Protein AF-A0A4Q4CXU7-F1 (afdb_monomer_lite)

Radius of gyration: 22.8 Å; chains: 1; bounding box: 46×43×64 Å

Secondary structure (DSSP, 8-state):
--EEEEE--S---SS--GGGS-TTT--SEEEEEEEEEEEEEETTEEEEEEEEEE--SSS--PPPPPPBTTTB----S------TT---THHHHHHHHHHHTTS-S---SS--HHHHHHHHHHHHHTT----S---HHHHHHHHT-S---SEE-TT-BSHHHHHHHHHHHHTT-----SSB--HHHHHHHHHHHHHTT--S-SSEEHHHHHHHHH-----

Structure (mmCIF, N/CA/C/O backbone):
data_AF-A0A4Q4CXU7-F1
#
_entry.id   AF-A0A4Q4CXU7-F1
#
loop_
_atom_site.group_PDB
_atom_site.id
_atom_site.type_symbol
_atom_site.label_atom_id
_atom_site.label_alt_id
_atom_site.label_comp_id
_atom_site.label_asym_id
_atom_site.label_entity_id
_atom_site.label_seq_id
_atom_site.pdbx_PDB_ins_code
_atom_site.Cartn_x
_atom_site.Cartn_y
_atom_site.Cartn_z
_atom_site.occupancy
_atom_site.B_iso_or_equiv
_atom_site.auth_seq_id
_atom_site.auth_comp_id
_atom_site.auth_asym_id
_atom_site.auth_atom_id
_atom_site.pdbx_PDB_model_num
ATOM 1 N N . PRO A 1 1 ? 5.098 2.519 -38.682 1.00 70.81 1 PRO A N 1
ATOM 2 C CA . PRO A 1 1 ? 5.202 1.514 -37.594 1.00 70.81 1 PRO A CA 1
ATOM 3 C C . PRO A 1 1 ? 5.314 2.247 -36.250 1.00 70.81 1 PRO A C 1
ATOM 5 O O . PRO A 1 1 ? 5.751 3.389 -36.248 1.00 70.81 1 PRO A O 1
ATOM 8 N N . ASP A 1 2 ? 4.910 1.658 -35.128 1.00 75.50 2 ASP A N 1
ATOM 9 C CA . ASP A 1 2 ? 5.068 2.320 -33.817 1.00 75.50 2 ASP A CA 1
ATOM 10 C C . ASP A 1 2 ? 6.470 2.115 -33.228 1.00 75.50 2 ASP A C 1
ATOM 12 O O . ASP A 1 2 ? 6.963 2.945 -32.465 1.00 75.50 2 ASP A O 1
ATOM 16 N N . GLN A 1 3 ? 7.137 1.040 -33.653 1.00 82.62 3 GLN A N 1
ATOM 17 C CA . GLN A 1 3 ? 8.486 0.661 -33.245 1.00 82.62 3 GLN A CA 1
ATOM 18 C C . GLN A 1 3 ? 9.314 0.274 -34.468 1.00 82.62 3 GLN A C 1
ATOM 20 O O . GLN A 1 3 ? 8.779 -0.294 -35.422 1.00 82.62 3 GLN A O 1
ATOM 25 N N . MET A 1 4 ? 10.613 0.564 -34.429 1.00 87.62 4 MET A N 1
ATOM 26 C CA . MET A 1 4 ? 11.566 0.061 -35.420 1.00 87.62 4 MET A CA 1
ATOM 27 C C . MET A 1 4 ? 12.489 -0.959 -34.778 1.00 87.62 4 MET A C 1
ATOM 29 O O . MET A 1 4 ? 13.113 -0.682 -33.754 1.00 87.62 4 MET A O 1
ATOM 33 N N . TRP A 1 5 ? 12.578 -2.126 -35.403 1.00 89.44 5 TRP A N 1
ATOM 34 C CA . TRP A 1 5 ? 13.539 -3.155 -35.045 1.00 89.44 5 TRP A CA 1
ATOM 35 C C . TRP A 1 5 ? 14.702 -3.129 -36.033 1.00 89.44 5 TRP A C 1
ATOM 37 O O . TRP A 1 5 ? 14.488 -3.089 -37.245 1.00 89.44 5 TRP A O 1
ATOM 47 N N . VAL A 1 6 ? 15.924 -3.123 -35.509 1.00 90.69 6 VAL A N 1
ATOM 48 C CA . VAL A 1 6 ? 17.164 -3.182 -36.282 1.00 90.69 6 VAL A CA 1
ATOM 49 C C . VAL A 1 6 ? 17.968 -4.375 -35.791 1.00 90.69 6 VAL A C 1
ATOM 51 O O . VAL A 1 6 ? 18.274 -4.471 -34.604 1.00 90.69 6 VAL A O 1
ATOM 54 N N . ALA A 1 7 ? 18.332 -5.267 -36.707 1.00 92.12 7 ALA A N 1
ATOM 55 C CA . ALA A 1 7 ? 19.266 -6.347 -36.430 1.00 92.12 7 ALA A CA 1
ATOM 56 C C . ALA A 1 7 ? 20.669 -5.928 -36.869 1.00 92.12 7 ALA A C 1
ATOM 58 O O . ALA A 1 7 ? 20.971 -5.889 -38.061 1.00 92.12 7 ALA A O 1
ATOM 59 N N . TRP A 1 8 ? 21.518 -5.582 -35.903 1.00 92.44 8 TRP A N 1
ATOM 60 C CA . TRP A 1 8 ? 22.905 -5.214 -36.150 1.00 92.44 8 TRP A CA 1
ATOM 61 C C . TRP A 1 8 ? 23.787 -5.819 -35.062 1.00 92.44 8 TRP A C 1
ATOM 63 O O . TRP A 1 8 ? 23.884 -5.319 -33.953 1.00 92.44 8 TRP A O 1
ATOM 73 N N . THR A 1 9 ? 24.459 -6.927 -35.371 1.00 91.62 9 THR A N 1
ATOM 74 C CA . THR A 1 9 ? 25.224 -7.713 -34.389 1.00 91.62 9 THR A CA 1
ATOM 75 C C . THR A 1 9 ? 26.564 -7.057 -34.008 1.00 91.62 9 THR A C 1
ATOM 77 O O . THR A 1 9 ? 27.637 -7.636 -34.170 1.00 91.62 9 THR A O 1
ATOM 80 N N . ASN A 1 10 ? 26.527 -5.819 -33.520 1.00 92.44 10 ASN A N 1
ATOM 81 C CA . ASN A 1 10 ? 27.699 -5.033 -33.135 1.00 92.44 10 ASN A CA 1
ATOM 82 C C . ASN A 1 10 ? 28.148 -5.283 -31.683 1.00 92.44 10 ASN A C 1
ATOM 84 O O . ASN A 1 10 ? 29.147 -4.713 -31.243 1.00 92.44 10 ASN A O 1
ATOM 88 N N . LYS A 1 11 ? 27.414 -6.130 -30.947 1.00 90.94 11 LYS A N 1
ATOM 89 C CA . LYS A 1 11 ? 27.625 -6.473 -29.535 1.00 90.94 11 LYS A CA 1
ATOM 90 C C . LYS A 1 11 ? 27.523 -5.283 -28.564 1.00 90.94 11 LYS A C 1
ATOM 92 O O . LYS A 1 11 ? 27.965 -5.403 -27.423 1.00 90.94 11 LYS A O 1
ATOM 97 N N . LYS A 1 12 ? 26.919 -4.162 -28.972 1.00 90.31 12 LYS A N 1
ATOM 98 C CA . LYS A 1 12 ? 26.667 -2.986 -28.128 1.00 90.31 12 LYS A CA 1
ATOM 99 C C . LYS A 1 12 ? 25.200 -2.916 -27.717 1.00 90.31 12 LYS A C 1
ATOM 101 O O . LYS A 1 12 ? 24.301 -2.929 -28.548 1.00 90.31 12 LYS A O 1
ATOM 106 N N . ALA A 1 13 ? 24.968 -2.845 -26.413 1.00 88.94 13 ALA A N 1
ATOM 107 C CA . ALA A 1 13 ? 23.634 -2.787 -25.830 1.00 88.94 13 ALA A CA 1
ATOM 108 C C . ALA A 1 13 ? 23.118 -1.336 -25.781 1.00 88.94 13 ALA A C 1
ATOM 110 O O . ALA A 1 13 ? 23.065 -0.725 -24.717 1.00 88.94 13 ALA A O 1
ATOM 111 N N . ASP A 1 14 ? 22.778 -0.788 -26.944 1.00 88.88 14 ASP A N 1
ATOM 112 C CA . ASP A 1 14 ? 22.199 0.546 -27.132 1.00 88.88 14 ASP A CA 1
ATOM 113 C C . ASP A 1 14 ? 21.130 0.514 -28.242 1.00 88.88 14 ASP A C 1
ATOM 115 O O . ASP A 1 14 ? 20.853 -0.537 -28.821 1.00 88.88 14 ASP A O 1
ATOM 119 N N . THR A 1 15 ? 20.472 1.640 -28.510 1.00 88.88 15 THR A N 1
ATOM 120 C CA . THR A 1 15 ? 19.498 1.795 -29.608 1.00 88.88 15 THR A CA 1
ATOM 121 C C . THR A 1 15 ? 20.097 2.466 -30.845 1.00 88.88 15 THR A C 1
ATOM 123 O O . THR A 1 15 ? 19.363 2.753 -31.796 1.00 88.88 15 THR A O 1
ATOM 126 N N . ASP A 1 16 ? 21.413 2.699 -30.858 1.00 87.81 16 ASP A N 1
ATOM 127 C CA . ASP A 1 16 ? 22.110 3.307 -31.984 1.00 87.81 16 ASP A CA 1
ATOM 128 C C . ASP A 1 16 ? 22.182 2.299 -33.140 1.00 87.81 16 ASP A C 1
ATOM 130 O O . ASP A 1 16 ? 22.822 1.253 -33.057 1.00 87.81 16 ASP A O 1
ATOM 134 N N . ALA A 1 17 ? 21.505 2.606 -34.247 1.00 86.94 17 ALA A N 1
ATOM 135 C CA . ALA A 1 17 ? 21.565 1.776 -35.453 1.00 86.94 17 ALA A CA 1
ATOM 136 C C . ALA A 1 17 ? 22.670 2.207 -36.424 1.00 86.94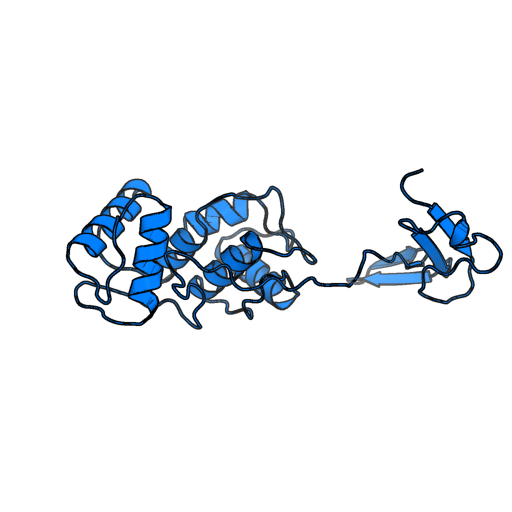 17 ALA A C 1
ATOM 138 O O . ALA A 1 17 ? 22.677 1.760 -37.576 1.00 86.94 17 ALA A O 1
ATOM 139 N N . GLY A 1 18 ? 23.550 3.118 -36.011 1.00 86.25 18 GLY A N 1
ATOM 140 C CA . GLY A 1 18 ? 24.628 3.649 -36.826 1.00 86.25 18 GLY A CA 1
ATOM 141 C C . GLY A 1 18 ? 24.126 4.137 -38.193 1.00 86.25 18 GLY A C 1
ATOM 142 O O . GLY A 1 18 ? 23.161 4.902 -38.267 1.00 86.25 18 GLY A O 1
ATOM 143 N N . PRO A 1 19 ? 24.739 3.697 -39.308 1.00 87.88 19 PRO A N 1
ATOM 144 C CA . PRO A 1 19 ? 24.389 4.188 -40.640 1.00 87.88 19 PRO A CA 1
ATOM 145 C C . PRO A 1 19 ? 23.047 3.655 -41.168 1.00 87.88 19 PRO A C 1
ATOM 147 O O . PRO A 1 19 ? 22.568 4.135 -42.194 1.00 87.88 19 PRO A O 1
ATOM 150 N N . TYR A 1 20 ? 22.443 2.660 -40.511 1.00 85.94 20 TYR A N 1
ATOM 151 C CA . TYR A 1 20 ? 21.296 1.926 -41.051 1.00 85.94 20 TYR A CA 1
ATOM 152 C C . TYR A 1 20 ? 19.950 2.572 -40.718 1.00 85.94 20 TYR A C 1
ATOM 154 O O . TYR A 1 20 ? 18.974 2.374 -41.441 1.00 85.94 20 TYR A O 1
ATOM 162 N N . LEU A 1 21 ? 19.882 3.358 -39.640 1.00 86.44 21 LEU A N 1
ATOM 163 C CA . LEU A 1 21 ? 18.677 4.095 -39.269 1.00 86.44 21 LEU A CA 1
ATOM 164 C C . LEU A 1 21 ? 19.057 5.389 -38.548 1.00 86.44 21 LEU A C 1
ATOM 166 O O . LEU A 1 21 ? 19.390 5.383 -37.365 1.00 86.44 21 LEU A O 1
ATOM 170 N N . ALA A 1 22 ? 18.982 6.500 -39.279 1.00 84.62 22 ALA A N 1
ATOM 171 C CA . ALA A 1 22 ? 19.286 7.819 -38.743 1.00 84.62 22 ALA A CA 1
ATOM 172 C C . ALA A 1 22 ? 18.161 8.339 -37.836 1.00 84.62 22 ALA A C 1
ATOM 174 O O . ALA A 1 22 ? 16.986 8.335 -38.218 1.00 84.62 22 ALA A O 1
ATOM 175 N N . ASP A 1 23 ? 18.542 8.909 -36.694 1.00 81.56 23 ASP A N 1
ATOM 176 C CA . ASP A 1 23 ? 17.622 9.457 -35.687 1.00 81.56 23 ASP A CA 1
ATOM 177 C C . ASP A 1 23 ? 16.666 10.504 -36.266 1.00 81.56 23 ASP A C 1
ATOM 179 O O . ASP A 1 23 ? 15.494 10.557 -35.901 1.00 81.56 23 ASP A O 1
ATOM 183 N N . LYS A 1 24 ? 17.134 11.292 -37.245 1.00 82.88 24 LYS A N 1
ATOM 184 C CA . LYS A 1 24 ? 16.330 12.333 -37.906 1.00 82.88 24 LYS A CA 1
ATOM 185 C C . LYS A 1 24 ? 15.080 11.793 -38.606 1.00 82.88 24 LYS A C 1
ATOM 187 O O . LYS A 1 24 ? 14.107 12.522 -38.765 1.00 82.88 24 LYS A O 1
ATOM 192 N N . TYR A 1 25 ? 15.117 10.539 -39.054 1.00 79.44 25 TYR A N 1
ATOM 193 C CA . TYR A 1 25 ? 13.982 9.890 -39.703 1.00 79.44 25 TYR A CA 1
ATOM 194 C C . TYR A 1 25 ? 13.196 9.016 -38.725 1.00 79.44 25 TYR A C 1
ATOM 196 O O . TYR A 1 25 ? 12.015 8.760 -38.960 1.00 79.44 25 TYR A O 1
ATOM 204 N N . TRP A 1 26 ? 13.828 8.569 -37.632 1.00 76.25 26 TRP A N 1
ATOM 205 C CA . TRP A 1 26 ? 13.189 7.697 -36.655 1.00 76.25 26 TRP A CA 1
ATOM 206 C C . TRP A 1 26 ? 13.735 7.843 -35.226 1.00 76.25 26 TRP A C 1
ATOM 208 O O . TRP A 1 26 ? 14.508 7.019 -34.747 1.00 76.25 26 TRP A O 1
ATOM 218 N N . ALA A 1 27 ? 13.251 8.856 -34.508 1.00 71.81 27 ALA A N 1
ATOM 219 C CA . ALA A 1 27 ? 13.581 9.101 -33.097 1.00 71.81 27 ALA A CA 1
ATOM 220 C C . ALA A 1 27 ? 12.607 8.441 -32.094 1.00 71.81 27 ALA A C 1
ATOM 222 O O . ALA A 1 27 ? 12.620 8.758 -30.907 1.00 71.81 27 ALA A O 1
ATOM 223 N N . LYS A 1 28 ? 11.690 7.583 -32.565 1.00 76.12 28 LYS A N 1
ATOM 224 C CA . LYS A 1 28 ? 10.693 6.909 -31.711 1.00 76.12 28 LYS A CA 1
ATOM 225 C C . LYS A 1 28 ? 11.275 5.635 -31.076 1.00 76.12 28 LYS A C 1
ATOM 227 O O . LYS A 1 28 ? 12.478 5.418 -31.085 1.00 76.12 28 LYS A O 1
ATOM 232 N N . GLN A 1 29 ? 10.415 4.783 -30.517 1.00 83.00 29 GLN A N 1
ATOM 233 C CA . GLN A 1 29 ? 10.790 3.524 -29.866 1.00 83.00 29 GLN A CA 1
ATOM 234 C C . GLN A 1 29 ? 11.574 2.612 -30.826 1.00 83.00 29 GLN A C 1
ATOM 236 O O . GLN A 1 29 ? 11.114 2.311 -31.935 1.00 83.00 29 GLN A O 1
ATOM 241 N N . ARG A 1 30 ? 12.760 2.177 -30.390 1.00 88.19 30 ARG A N 1
ATOM 242 C CA . ARG A 1 30 ? 13.681 1.328 -31.154 1.00 88.19 30 ARG A CA 1
ATOM 243 C C . ARG A 1 30 ? 14.030 0.072 -30.374 1.00 88.19 30 ARG A C 1
ATOM 245 O O . ARG A 1 30 ? 14.159 0.102 -29.151 1.00 88.19 30 ARG A O 1
ATOM 252 N N . ILE A 1 31 ? 14.206 -1.013 -31.114 1.00 90.00 31 ILE A N 1
ATOM 253 C CA . ILE A 1 31 ? 14.717 -2.286 -30.621 1.00 90.00 31 ILE A CA 1
ATOM 254 C C . ILE A 1 31 ? 15.931 -2.634 -31.469 1.00 90.00 31 ILE A C 1
ATOM 256 O O . ILE A 1 31 ? 15.838 -2.672 -32.693 1.00 90.00 31 ILE A O 1
ATOM 260 N N . HIS A 1 32 ? 17.050 -2.909 -30.822 1.00 91.44 32 HIS A N 1
ATOM 261 C CA . HIS A 1 32 ? 18.296 -3.270 -31.469 1.00 91.44 32 HIS A CA 1
ATOM 262 C C . HIS A 1 32 ? 18.677 -4.700 -31.082 1.00 91.44 32 HIS A C 1
ATOM 264 O O . HIS A 1 32 ? 18.996 -4.968 -29.926 1.00 91.44 32 HIS A O 1
ATOM 270 N N . GLN A 1 33 ? 18.632 -5.633 -32.032 1.00 93.31 33 GLN A N 1
ATOM 271 C CA . GLN A 1 33 ? 19.218 -6.960 -31.851 1.00 93.31 33 GLN A CA 1
ATOM 272 C C . GLN A 1 33 ? 20.731 -6.843 -32.029 1.00 93.31 33 GLN A C 1
ATOM 274 O O . GLN A 1 33 ? 21.206 -6.691 -33.154 1.00 93.31 33 GLN A O 1
ATOM 279 N N . PHE A 1 34 ? 21.470 -6.880 -30.920 1.00 93.25 34 PHE A N 1
ATOM 280 C CA . PHE A 1 34 ? 22.898 -6.551 -30.899 1.00 93.25 34 PHE A CA 1
ATOM 281 C C . PHE A 1 34 ? 23.807 -7.777 -30.762 1.00 93.25 34 PHE A C 1
ATOM 283 O O . PHE A 1 34 ? 25.004 -7.696 -31.047 1.00 93.25 34 PHE A O 1
ATOM 290 N N . HIS A 1 35 ? 23.271 -8.923 -30.330 1.00 93.06 35 HIS A N 1
ATOM 291 C CA . HIS A 1 35 ? 24.040 -10.158 -30.189 1.00 93.06 35 HIS A CA 1
ATOM 292 C C . HIS A 1 35 ? 23.187 -11.390 -30.493 1.00 93.06 35 HIS A C 1
ATOM 294 O O . HIS A 1 35 ? 22.327 -11.770 -29.703 1.00 93.06 35 HIS A O 1
ATOM 300 N N . ASN A 1 36 ? 23.470 -12.044 -31.616 1.00 92.00 36 ASN A N 1
ATOM 301 C CA . ASN A 1 36 ? 22.740 -13.237 -32.035 1.00 92.00 36 ASN A CA 1
ATOM 302 C C . ASN A 1 36 ? 23.359 -14.498 -31.435 1.00 92.00 36 ASN A C 1
ATOM 304 O O . ASN A 1 36 ? 24.557 -14.508 -31.125 1.00 92.00 36 ASN A O 1
ATOM 308 N N . GLY A 1 37 ? 22.542 -15.542 -31.296 1.00 90.69 37 GLY A N 1
ATOM 309 C CA . GLY A 1 37 ? 22.988 -16.887 -30.941 1.00 90.69 37 GLY A CA 1
ATOM 310 C C . GLY A 1 37 ? 23.640 -16.990 -29.564 1.00 90.69 37 GLY A C 1
ATOM 311 O O . GLY A 1 37 ? 24.682 -17.627 -29.433 1.00 90.69 37 GLY A O 1
ATOM 312 N N . THR A 1 38 ? 23.069 -16.341 -28.548 1.00 87.94 38 THR A N 1
ATOM 313 C CA . THR A 1 38 ? 23.596 -16.379 -27.178 1.00 87.94 38 THR A CA 1
ATOM 314 C C . THR A 1 38 ? 22.851 -17.403 -26.334 1.00 87.94 38 THR A C 1
ATOM 316 O O . THR A 1 38 ? 21.629 -17.344 -26.229 1.00 87.94 38 THR A O 1
ATOM 319 N N . ASP A 1 39 ? 23.577 -18.303 -25.681 1.00 94.62 39 ASP A N 1
ATOM 320 C CA . ASP A 1 39 ? 22.979 -19.227 -24.721 1.00 94.62 39 ASP A CA 1
ATOM 321 C C . ASP A 1 39 ? 22.768 -18.541 -23.366 1.00 94.62 39 ASP A C 1
ATOM 323 O O . ASP A 1 39 ? 23.715 -18.069 -22.736 1.00 94.62 39 ASP A O 1
ATOM 327 N N . GLU A 1 40 ? 21.525 -18.534 -22.884 1.00 85.00 40 GLU A N 1
ATOM 328 C CA . GLU A 1 40 ? 21.181 -18.109 -21.527 1.00 85.00 40 GLU A CA 1
ATOM 329 C C . GLU A 1 40 ? 20.721 -19.301 -20.702 1.00 85.00 40 GLU A C 1
ATOM 331 O O . GLU A 1 40 ? 19.906 -20.107 -21.152 1.00 85.00 40 GLU A O 1
ATOM 336 N N . THR A 1 41 ? 21.202 -19.385 -19.462 1.00 86.31 41 THR A N 1
ATOM 337 C CA . THR A 1 41 ? 20.781 -20.425 -18.519 1.00 86.31 41 THR A CA 1
ATOM 338 C C . THR A 1 41 ? 20.051 -19.808 -17.334 1.00 86.31 41 THR A C 1
ATOM 340 O O . THR A 1 41 ? 20.618 -19.006 -16.594 1.00 86.31 41 THR A O 1
ATOM 343 N N . TYR A 1 42 ? 18.799 -20.215 -17.113 1.00 61.38 42 TYR A N 1
ATOM 344 C CA . TYR A 1 42 ? 18.002 -19.803 -15.957 1.00 61.38 42 TYR A CA 1
ATOM 345 C C . TYR A 1 42 ? 17.335 -21.018 -15.313 1.00 61.38 42 TYR A C 1
ATOM 347 O O . TYR A 1 42 ? 16.666 -21.803 -15.979 1.00 61.38 42 TYR A O 1
ATOM 355 N N . GLY A 1 43 ? 17.534 -21.195 -14.003 1.00 82.25 43 GLY A N 1
ATOM 356 C CA . GLY A 1 43 ? 16.953 -22.324 -13.267 1.00 82.25 43 GLY A CA 1
ATOM 357 C C . GLY A 1 43 ? 17.403 -23.708 -13.757 1.00 82.25 43 GLY A C 1
ATOM 358 O O . GLY A 1 43 ? 16.653 -24.662 -13.601 1.00 82.25 43 GLY A O 1
ATOM 359 N N . GLY A 1 44 ? 18.595 -23.820 -14.360 1.00 87.19 44 GLY A N 1
ATOM 360 C CA . GLY A 1 44 ? 19.142 -25.085 -14.875 1.00 87.19 44 GLY A CA 1
ATOM 361 C C . GLY A 1 44 ? 18.719 -25.448 -16.303 1.00 87.19 44 GLY A C 1
ATOM 362 O O . GLY A 1 44 ? 19.141 -26.484 -16.806 1.00 87.19 44 GLY A O 1
ATOM 363 N N . HIS A 1 45 ? 17.930 -24.603 -16.970 1.00 85.31 45 HIS A N 1
ATOM 364 C CA . HIS A 1 45 ? 17.561 -24.777 -18.374 1.00 85.31 45 HIS A CA 1
ATOM 365 C C . HIS A 1 45 ? 18.286 -23.757 -19.249 1.00 85.31 45 HIS A C 1
ATOM 367 O O . HIS A 1 45 ? 18.280 -22.566 -18.930 1.00 85.31 45 HIS A O 1
ATOM 373 N N . THR A 1 46 ? 18.876 -24.233 -20.346 1.00 92.31 46 THR A N 1
ATOM 374 C CA . THR A 1 46 ? 19.587 -23.409 -21.328 1.00 92.31 46 THR A CA 1
ATOM 375 C C . THR A 1 46 ? 18.735 -23.221 -22.576 1.00 92.31 46 THR A C 1
ATOM 377 O O . THR A 1 46 ? 18.179 -24.186 -23.102 1.00 92.31 46 THR A O 1
ATOM 380 N N . ILE A 1 47 ? 18.626 -21.979 -23.043 1.00 92.56 47 ILE A N 1
ATOM 381 C CA . ILE A 1 47 ? 17.937 -21.616 -24.283 1.00 92.56 47 ILE A CA 1
ATOM 382 C C . ILE A 1 47 ? 18.860 -20.693 -25.077 1.00 92.56 47 ILE A C 1
ATOM 384 O O . ILE A 1 47 ? 19.420 -19.750 -24.518 1.00 92.56 47 ILE A O 1
ATOM 388 N N . ASN A 1 48 ? 18.984 -20.950 -26.376 1.00 94.81 48 ASN A N 1
ATOM 389 C CA . ASN A 1 48 ? 19.642 -20.036 -27.297 1.00 94.81 48 ASN A CA 1
ATOM 390 C C . ASN A 1 48 ? 18.682 -18.892 -27.652 1.00 94.81 48 ASN A C 1
ATOM 392 O O . ASN A 1 48 ? 17.559 -19.135 -28.100 1.00 94.81 48 ASN A O 1
ATOM 396 N N . ILE A 1 49 ? 19.106 -17.654 -27.416 1.00 88.81 49 ILE A N 1
ATOM 397 C CA . ILE A 1 49 ? 18.334 -16.445 -27.693 1.00 88.81 49 ILE A CA 1
ATOM 398 C C . ILE A 1 49 ? 19.172 -15.435 -28.476 1.00 88.81 49 ILE A C 1
ATOM 400 O O . ILE A 1 49 ? 20.399 -15.392 -28.378 1.00 88.81 49 ILE A O 1
ATOM 404 N N . ASP A 1 50 ? 18.494 -14.531 -29.172 1.00 92.81 50 ASP A N 1
ATOM 405 C CA . ASP A 1 50 ? 19.123 -13.320 -29.681 1.00 92.81 50 ASP A CA 1
ATOM 406 C C . ASP A 1 50 ? 18.911 -12.172 -28.689 1.00 92.81 50 ASP A C 1
ATOM 408 O O . ASP A 1 50 ? 17.776 -11.786 -28.377 1.00 92.81 50 ASP A O 1
ATOM 412 N N . ARG A 1 51 ? 20.005 -11.601 -28.179 1.00 88.62 51 ARG A N 1
ATOM 413 C CA . ARG A 1 51 ? 19.942 -10.481 -27.241 1.00 88.62 51 ARG A CA 1
ATOM 414 C C . ARG A 1 51 ? 19.537 -9.213 -27.981 1.00 88.62 51 ARG A C 1
ATOM 416 O O . ARG A 1 51 ? 20.151 -8.807 -28.969 1.00 88.62 51 ARG A O 1
ATOM 423 N N . ASN A 1 52 ? 18.508 -8.571 -27.445 1.00 91.25 52 ASN A N 1
ATOM 424 C CA . ASN A 1 52 ? 17.997 -7.298 -27.920 1.00 91.25 52 ASN A CA 1
ATOM 425 C C . ASN A 1 52 ? 18.150 -6.236 -26.828 1.00 91.25 52 ASN A C 1
ATOM 427 O O . ASN A 1 52 ? 17.989 -6.534 -25.644 1.00 91.25 52 ASN A O 1
ATOM 431 N N . PHE A 1 53 ? 18.420 -4.998 -27.226 1.00 84.69 53 PHE A N 1
ATOM 432 C CA . PHE A 1 53 ? 18.372 -3.818 -26.379 1.00 84.69 53 PHE A CA 1
ATOM 433 C C . PHE A 1 53 ? 17.222 -2.923 -26.839 1.00 84.69 53 PHE A C 1
ATOM 435 O O . PHE A 1 53 ? 17.060 -2.646 -28.026 1.00 84.69 53 PHE A O 1
ATOM 442 N N . MET A 1 54 ? 16.391 -2.495 -25.897 1.00 85.81 54 MET A N 1
ATOM 443 C CA . MET A 1 54 ? 15.293 -1.566 -26.137 1.00 85.81 54 MET A CA 1
ATOM 444 C C . MET A 1 54 ? 15.407 -0.454 -25.106 1.00 85.81 54 MET A C 1
ATOM 446 O O . MET A 1 54 ? 15.424 -0.716 -23.902 1.00 85.81 54 MET A O 1
ATOM 450 N N . GLU A 1 55 ? 15.435 0.788 -25.569 1.00 73.38 55 GLU A N 1
ATOM 451 C CA . GLU A 1 55 ? 15.333 1.941 -24.687 1.00 73.38 55 GLU A CA 1
ATOM 452 C C . GLU A 1 55 ? 13.855 2.214 -24.395 1.00 73.38 55 GLU A C 1
ATOM 454 O O . GLU A 1 55 ? 13.102 2.708 -25.232 1.00 73.38 55 GLU A O 1
ATOM 459 N N . VAL A 1 56 ? 13.418 1.841 -23.193 1.00 72.19 56 VAL A N 1
ATOM 460 C CA . VAL A 1 56 ? 12.027 2.000 -22.733 1.00 72.19 56 VAL A CA 1
ATOM 461 C C . VAL A 1 56 ? 11.790 3.321 -21.982 1.00 72.19 56 VAL A C 1
ATOM 463 O O . VAL A 1 56 ? 10.767 3.477 -21.315 1.00 72.19 56 VAL A O 1
ATOM 466 N N . GLY A 1 57 ? 12.722 4.276 -22.087 1.00 65.25 57 GLY A N 1
ATOM 467 C CA . GLY A 1 57 ? 12.710 5.570 -21.393 1.00 65.25 57 GLY A CA 1
ATOM 468 C C . GLY A 1 57 ? 13.690 5.646 -20.213 1.00 65.25 57 GLY A C 1
ATOM 469 O O . GLY A 1 57 ? 14.540 4.779 -20.040 1.00 65.25 57 GLY A O 1
ATOM 470 N N . ASN A 1 58 ? 13.550 6.683 -19.377 1.00 60.88 58 ASN A N 1
ATOM 471 C CA . ASN A 1 58 ? 14.499 7.099 -18.323 1.00 60.88 58 ASN A CA 1
ATOM 472 C C . ASN A 1 58 ? 14.623 6.141 -17.105 1.00 60.88 58 ASN A C 1
ATOM 474 O O . ASN A 1 58 ? 14.877 6.588 -15.985 1.00 60.88 58 ASN A O 1
ATOM 478 N N . GLY A 1 59 ? 14.381 4.837 -17.262 1.00 64.69 59 GLY A N 1
ATOM 479 C CA . GLY A 1 59 ? 14.319 3.886 -16.149 1.00 64.69 59 GLY A CA 1
ATOM 480 C C . GLY A 1 59 ? 13.156 4.171 -15.187 1.00 64.69 59 GLY A C 1
ATOM 481 O O . GLY A 1 59 ? 12.140 4.764 -15.561 1.00 64.69 59 GLY A O 1
ATOM 482 N N . TRP A 1 60 ? 13.284 3.733 -13.931 1.00 64.25 60 TRP A N 1
ATOM 483 C CA . TRP A 1 60 ? 12.252 3.926 -12.910 1.00 64.25 60 TRP A CA 1
ATOM 484 C C . TRP A 1 60 ? 11.936 5.404 -12.693 1.00 64.25 60 TRP A C 1
ATOM 486 O O . TRP A 1 60 ? 12.738 6.156 -12.144 1.00 64.25 60 TRP A O 1
ATOM 496 N N . GLN A 1 61 ? 10.724 5.812 -13.055 1.00 70.50 61 GLN A N 1
ATOM 497 C CA . GLN A 1 61 ? 10.212 7.119 -12.666 1.00 70.50 61 GLN A CA 1
ATOM 498 C C . GLN A 1 61 ? 9.695 7.026 -11.232 1.00 70.50 61 GLN A C 1
ATOM 500 O O . GLN A 1 61 ? 8.564 6.591 -10.992 1.00 70.50 61 GLN A O 1
ATOM 505 N N . PHE A 1 62 ? 10.540 7.396 -10.268 1.00 78.50 62 PHE A N 1
ATOM 506 C CA . PHE A 1 62 ? 10.108 7.573 -8.886 1.00 78.50 62 PHE A CA 1
ATOM 507 C C . PHE A 1 62 ? 8.983 8.602 -8.848 1.00 78.50 62 PHE A C 1
ATOM 509 O O . PHE A 1 62 ? 9.120 9.711 -9.362 1.00 78.50 62 PHE A O 1
ATOM 516 N N . THR A 1 63 ? 7.866 8.245 -8.224 1.00 83.69 63 THR A N 1
ATOM 517 C CA . THR A 1 63 ? 6.791 9.205 -7.980 1.00 83.69 63 THR A CA 1
ATOM 518 C C . THR A 1 63 ? 6.868 9.659 -6.536 1.00 83.69 63 THR A C 1
ATOM 520 O O . THR A 1 63 ? 7.140 8.854 -5.647 1.00 83.69 63 THR A O 1
ATOM 523 N N . ALA A 1 64 ? 6.576 10.932 -6.279 1.00 87.56 64 ALA A N 1
ATOM 524 C CA . ALA A 1 64 ? 6.428 11.407 -4.910 1.00 87.56 64 ALA A CA 1
ATOM 525 C C . ALA A 1 64 ? 5.347 10.601 -4.169 1.00 87.56 64 ALA A C 1
ATOM 527 O O . ALA A 1 64 ? 4.365 10.161 -4.779 1.00 87.56 64 ALA A O 1
ATOM 528 N N . ASP A 1 65 ? 5.529 10.428 -2.857 1.00 88.25 65 ASP A N 1
ATOM 529 C CA . ASP A 1 65 ? 4.527 9.809 -1.991 1.00 88.25 65 ASP A CA 1
ATOM 530 C C . ASP A 1 65 ? 3.217 10.620 -2.066 1.00 88.25 65 ASP A C 1
ATOM 532 O O . ASP A 1 65 ? 3.225 11.810 -1.719 1.00 88.25 65 ASP A O 1
ATOM 536 N N . PRO A 1 66 ? 2.095 10.035 -2.535 1.00 84.75 66 PRO A N 1
ATOM 537 C CA . PRO A 1 66 ? 0.850 10.769 -2.688 1.00 84.75 66 PRO A CA 1
ATOM 538 C C . PRO A 1 66 ? 0.371 11.323 -1.347 1.00 84.75 66 PRO A C 1
ATOM 540 O O . PRO A 1 66 ? 0.028 10.575 -0.424 1.00 84.75 66 PRO A O 1
ATOM 543 N N . LYS A 1 67 ? 0.324 12.654 -1.258 1.00 83.31 67 LYS A N 1
ATOM 544 C CA . LYS A 1 67 ? -0.235 13.359 -0.106 1.00 83.31 67 LYS A CA 1
ATOM 545 C C . LYS A 1 67 ? -1.751 13.179 -0.086 1.00 83.31 67 LYS A C 1
ATOM 547 O O . LYS A 1 67 ? -2.405 13.234 -1.124 1.00 83.31 67 LYS A O 1
ATOM 552 N N . ALA A 1 68 ? -2.317 13.011 1.103 1.00 86.38 68 ALA A N 1
ATOM 553 C CA . ALA A 1 68 ? -3.754 12.849 1.288 1.00 86.38 68 ALA A CA 1
ATOM 554 C C . ALA A 1 68 ? -4.271 13.746 2.419 1.00 86.38 68 ALA A C 1
ATOM 556 O O . ALA A 1 68 ? -3.512 14.142 3.300 1.00 86.38 68 ALA A O 1
ATOM 557 N N . CYS A 1 69 ? -5.563 14.086 2.387 1.00 90.44 69 CYS A N 1
ATOM 558 C CA . CYS A 1 69 ? -6.264 14.805 3.460 1.00 90.44 69 CYS A CA 1
ATOM 559 C C . CYS A 1 69 ? -5.527 16.048 4.007 1.00 90.44 69 CYS A C 1
ATOM 561 O O . CYS A 1 69 ? -5.407 16.202 5.220 1.00 90.44 69 CYS A O 1
ATOM 563 N N . GLY A 1 70 ? -5.012 16.918 3.132 1.00 86.69 70 GLY A N 1
ATOM 564 C CA . GLY A 1 70 ? -4.254 18.101 3.556 1.00 86.69 70 GLY A CA 1
ATOM 565 C C . GLY A 1 70 ? -2.864 17.754 4.100 1.00 86.69 70 GLY A C 1
ATOM 566 O O . GLY A 1 70 ? -2.531 18.095 5.231 1.00 86.69 70 GLY A O 1
ATOM 567 N N . ASN A 1 71 ? -2.047 17.073 3.288 1.00 90.50 71 ASN A N 1
ATOM 568 C CA . ASN A 1 71 ? -0.649 16.727 3.591 1.00 90.50 71 ASN A CA 1
ATOM 569 C C . ASN A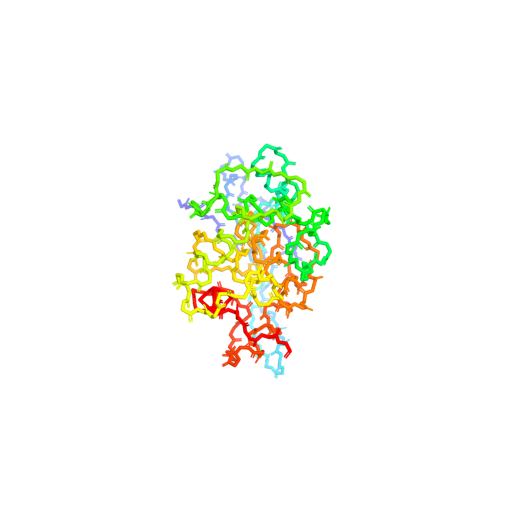 1 71 ? -0.450 15.781 4.790 1.00 90.50 71 ASN A C 1
ATOM 571 O O . ASN A 1 71 ? 0.563 15.847 5.484 1.00 90.50 71 ASN A O 1
ATOM 575 N N . VAL A 1 72 ? -1.395 14.875 5.037 1.00 94.31 72 VAL A N 1
ATOM 576 C CA . VAL A 1 72 ? -1.200 13.771 5.982 1.00 94.31 72 VAL A CA 1
ATOM 577 C C . VAL A 1 72 ? -0.173 12.792 5.412 1.00 94.31 72 VAL A C 1
ATOM 579 O O . VAL A 1 72 ? -0.326 12.300 4.293 1.00 94.31 72 VAL A O 1
ATOM 582 N N . THR A 1 73 ? 0.853 12.483 6.205 1.00 94.50 73 THR A N 1
ATOM 583 C CA . THR A 1 73 ? 1.782 11.383 5.930 1.00 94.50 73 THR A CA 1
ATOM 584 C C . THR A 1 73 ? 1.026 10.062 5.985 1.00 94.50 73 THR A C 1
ATOM 586 O O . THR A 1 73 ? 0.365 9.762 6.976 1.00 94.50 73 THR A O 1
ATOM 589 N N . MET A 1 74 ? 1.125 9.264 4.924 1.00 95.44 74 MET A N 1
ATOM 590 C CA . MET A 1 74 ? 0.455 7.961 4.842 1.00 95.44 74 MET A CA 1
ATOM 591 C C . MET A 1 74 ? 1.423 6.790 4.999 1.00 95.44 74 MET A C 1
ATOM 593 O O . MET A 1 74 ? 1.009 5.704 5.410 1.00 95.44 74 MET A O 1
ATOM 597 N N . THR A 1 75 ? 2.699 6.999 4.684 1.00 95.69 75 THR A N 1
ATOM 598 C CA . THR A 1 75 ? 3.743 5.974 4.695 1.00 95.69 75 THR A CA 1
ATOM 599 C C . THR A 1 75 ? 4.517 6.014 6.008 1.00 95.69 75 THR A C 1
ATOM 601 O O . THR A 1 75 ? 5.154 7.012 6.332 1.00 95.69 75 THR A O 1
ATOM 604 N N . TYR A 1 76 ? 4.492 4.911 6.756 1.00 95.25 76 TYR A N 1
ATOM 605 C CA . TYR A 1 76 ? 5.221 4.771 8.018 1.00 95.25 76 TYR A CA 1
ATOM 606 C C . TYR A 1 76 ? 6.090 3.516 8.016 1.00 95.25 76 TYR A C 1
ATOM 608 O O . TYR A 1 76 ? 5.861 2.573 7.255 1.00 95.25 76 TYR A O 1
ATOM 616 N N . LYS A 1 77 ? 7.083 3.484 8.914 1.00 94.62 77 LYS A N 1
ATOM 617 C CA . LYS A 1 77 ? 7.911 2.289 9.125 1.00 94.62 77 LYS A CA 1
ATOM 618 C C . LYS A 1 77 ? 7.056 1.096 9.560 1.00 94.62 77 LYS A C 1
ATOM 620 O O . LYS A 1 77 ? 7.256 0.001 9.044 1.00 94.62 77 LYS A O 1
ATOM 625 N N . THR A 1 78 ? 6.100 1.336 10.457 1.00 93.94 78 THR A N 1
ATOM 626 C CA . THR A 1 78 ? 5.164 0.344 10.997 1.00 93.94 78 THR A CA 1
ATOM 627 C C . THR A 1 78 ? 3.758 0.929 11.141 1.00 93.94 78 THR A C 1
ATOM 629 O O . THR A 1 78 ? 3.581 2.146 11.275 1.00 93.94 78 THR A O 1
ATOM 632 N N . TYR A 1 79 ? 2.761 0.042 11.151 1.00 96.00 79 TYR A N 1
ATOM 633 C CA . TYR A 1 79 ? 1.352 0.369 11.365 1.00 96.00 79 TYR A CA 1
ATOM 634 C C . TYR A 1 79 ? 0.847 -0.338 12.635 1.00 96.00 79 TYR A C 1
ATOM 636 O O . TYR A 1 79 ? 0.500 -1.519 12.583 1.00 96.00 79 TYR A O 1
ATOM 644 N N . PRO A 1 80 ? 0.861 0.344 13.794 1.00 95.44 80 PRO A N 1
ATOM 645 C CA . PRO A 1 80 ? 0.649 -0.288 15.093 1.00 95.44 80 PRO A CA 1
ATOM 646 C C . PRO A 1 80 ? -0.832 -0.540 15.397 1.00 95.44 80 PRO A C 1
ATOM 648 O O . PRO A 1 80 ? -1.730 -0.029 14.717 1.00 95.4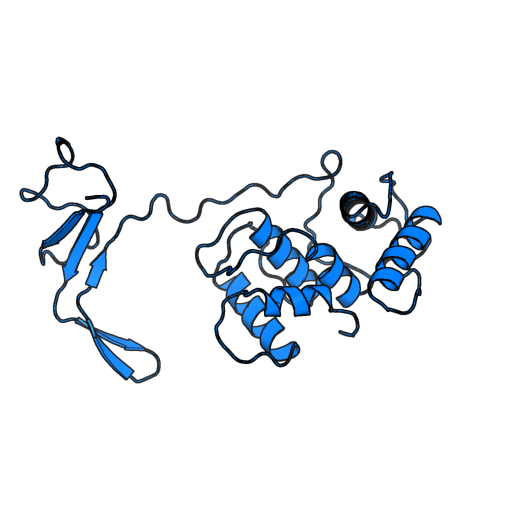4 80 PRO A O 1
ATOM 651 N N . LEU A 1 81 ? -1.088 -1.285 16.474 1.00 96.56 81 LEU A N 1
ATOM 652 C CA . LEU A 1 81 ? -2.404 -1.311 17.104 1.00 96.56 81 LEU A CA 1
ATOM 653 C C . LEU A 1 81 ? -2.729 0.083 17.651 1.00 96.56 81 LEU A C 1
ATOM 655 O O . LEU A 1 81 ? -1.968 0.654 18.426 1.00 96.56 81 LEU A O 1
ATOM 659 N N . LEU A 1 82 ? -3.877 0.609 17.245 1.00 98.00 82 LEU A N 1
ATOM 660 C CA . LEU A 1 82 ? -4.474 1.840 17.734 1.00 98.00 82 LEU A CA 1
ATOM 661 C C . LEU A 1 82 ? -5.829 1.498 18.347 1.00 98.00 82 LEU A C 1
ATOM 663 O O . LEU A 1 82 ? -6.594 0.695 17.802 1.00 98.00 82 LEU A O 1
ATOM 667 N N . ALA A 1 83 ? -6.117 2.120 19.479 1.00 97.31 83 ALA A N 1
ATOM 668 C CA . ALA A 1 83 ? -7.354 1.973 20.229 1.00 97.31 83 ALA A CA 1
ATOM 669 C C . ALA A 1 83 ? -7.807 3.348 20.732 1.00 97.31 83 ALA A C 1
ATOM 671 O O . ALA A 1 83 ? -7.136 4.352 20.496 1.00 97.31 83 ALA A O 1
ATOM 672 N N . LYS A 1 84 ? -8.955 3.409 21.412 1.00 97.50 84 LYS A N 1
ATOM 673 C CA . LYS A 1 84 ? -9.480 4.664 21.965 1.00 97.50 84 LYS A CA 1
ATOM 674 C C . LYS A 1 84 ? -8.409 5.353 22.825 1.00 97.50 84 LYS A C 1
ATOM 676 O O . LYS A 1 84 ? -7.778 4.693 23.644 1.00 97.50 84 LYS A O 1
ATOM 681 N N . GLY A 1 85 ? -8.203 6.650 22.609 1.00 97.62 85 GLY A N 1
ATOM 682 C CA . GLY A 1 85 ? -7.186 7.455 23.294 1.00 97.62 85 GLY A CA 1
ATOM 683 C C . GLY A 1 85 ? -5.775 7.389 22.695 1.00 97.62 85 GLY A C 1
ATOM 684 O O . GLY A 1 85 ? -4.903 8.122 23.142 1.00 97.62 85 GLY A O 1
ATOM 685 N N . SER A 1 86 ? -5.509 6.561 21.674 1.00 98.25 86 SER A N 1
ATOM 686 C CA . SER A 1 86 ? -4.206 6.591 20.992 1.00 98.25 86 SER A CA 1
ATOM 687 C C . SER A 1 86 ? -3.962 7.940 20.300 1.00 98.25 86 SER A C 1
ATOM 689 O O . SER A 1 86 ? -4.857 8.456 19.632 1.00 98.25 86 SER A O 1
ATOM 691 N N . THR A 1 87 ? -2.730 8.450 20.389 1.00 97.62 87 THR A N 1
ATOM 692 C CA . THR A 1 87 ? -2.278 9.741 19.819 1.00 97.62 87 THR A CA 1
ATOM 693 C C . THR A 1 87 ? -1.053 9.609 18.903 1.00 97.62 87 THR A C 1
ATOM 695 O O . THR A 1 87 ? -0.426 10.596 18.525 1.00 97.62 87 THR A O 1
ATOM 698 N N . ALA A 1 88 ? -0.686 8.378 18.536 1.00 96.88 88 ALA A N 1
ATOM 699 C CA . ALA A 1 88 ? 0.462 8.112 17.673 1.00 96.88 88 ALA A CA 1
ATOM 700 C C . ALA A 1 88 ? 0.329 8.801 16.294 1.00 96.88 88 ALA A C 1
ATOM 702 O O . ALA A 1 88 ? -0.787 8.988 15.804 1.00 96.88 88 ALA A O 1
ATOM 703 N N . PRO A 1 89 ? 1.437 9.098 15.589 1.00 94.88 89 PRO A N 1
ATOM 704 C CA . PRO A 1 89 ? 1.394 9.753 14.276 1.00 94.88 89 PRO A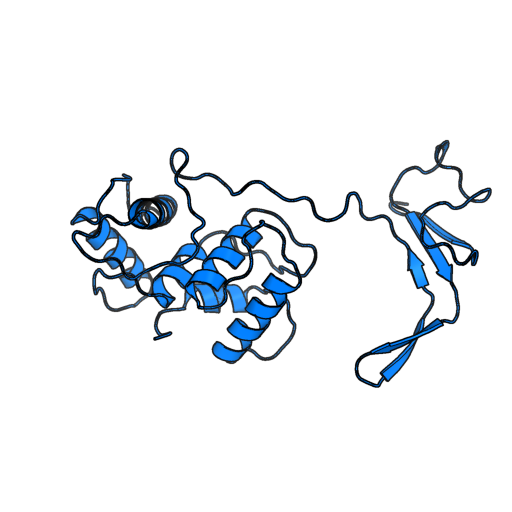 CA 1
ATOM 705 C C . PRO A 1 89 ? 0.470 9.068 13.251 1.00 94.88 89 PRO A C 1
ATOM 707 O O . PRO A 1 89 ? -0.194 9.738 12.459 1.00 94.88 89 PRO A O 1
ATOM 710 N N . GLN A 1 90 ? 0.366 7.735 13.303 1.00 97.44 90 GLN A N 1
ATOM 711 C CA . GLN A 1 90 ? -0.475 6.919 12.423 1.00 97.44 90 GLN A CA 1
ATOM 712 C C . GLN A 1 90 ? -1.981 7.145 12.621 1.00 97.44 90 GLN A C 1
ATOM 714 O O . GLN A 1 90 ? -2.769 6.725 11.776 1.00 97.44 90 GLN A O 1
ATOM 719 N N . VAL A 1 91 ? -2.410 7.819 13.692 1.00 98.19 91 VAL A N 1
ATOM 720 C CA . VAL A 1 91 ? -3.821 8.163 13.921 1.00 98.19 91 VAL A CA 1
ATOM 721 C C . VAL A 1 91 ? -4.364 9.014 12.778 1.00 98.19 91 VAL A C 1
ATOM 723 O O . VAL A 1 91 ? -5.443 8.729 12.259 1.00 98.19 91 VAL A O 1
ATOM 726 N N . ARG A 1 92 ? -3.598 10.005 12.313 1.00 97.62 92 ARG A N 1
ATOM 727 C CA . ARG A 1 92 ? -4.014 10.841 11.178 1.00 97.62 92 ARG A CA 1
ATOM 728 C C . ARG A 1 92 ? -4.119 10.026 9.891 1.00 97.62 92 ARG A C 1
ATOM 730 O O . ARG A 1 92 ? -5.060 10.220 9.128 1.00 97.62 92 ARG A O 1
ATOM 737 N N . ALA A 1 93 ? -3.212 9.071 9.691 1.00 97.38 93 ALA A N 1
ATOM 738 C CA . ALA A 1 93 ? -3.231 8.164 8.545 1.00 97.38 93 ALA A CA 1
ATOM 739 C C . ALA A 1 93 ? -4.464 7.246 8.561 1.00 97.38 93 ALA A C 1
ATOM 741 O O . ALA A 1 93 ? -5.148 7.113 7.548 1.00 97.38 93 ALA A O 1
ATOM 742 N N . LEU A 1 94 ? -4.791 6.674 9.729 1.00 98.44 94 LEU A N 1
ATOM 743 C CA . LEU A 1 94 ? -5.994 5.862 9.945 1.00 98.44 94 LEU A CA 1
ATOM 744 C C . LEU A 1 94 ? -7.240 6.654 9.557 1.00 98.44 94 LEU A C 1
ATOM 746 O O . LEU A 1 94 ? -8.078 6.192 8.787 1.00 98.44 94 LEU A O 1
ATOM 750 N N . GLN A 1 95 ? -7.355 7.861 10.101 1.00 98.44 95 GLN A N 1
ATOM 751 C CA . GLN A 1 95 ? -8.518 8.707 9.894 1.00 98.44 95 GLN A CA 1
ATOM 752 C C . GLN A 1 95 ? -8.615 9.208 8.454 1.00 98.44 95 GLN A C 1
ATOM 754 O O . GLN A 1 95 ? -9.715 9.251 7.912 1.00 98.44 95 GLN A O 1
ATOM 759 N N . CYS A 1 96 ? -7.486 9.521 7.817 1.00 97.75 96 CYS A N 1
ATOM 760 C CA . CYS A 1 96 ? -7.457 9.907 6.414 1.00 97.75 96 CYS A CA 1
ATOM 761 C C . CYS A 1 96 ? -7.891 8.757 5.495 1.00 97.75 96 CYS A C 1
ATOM 763 O O . CYS A 1 96 ? -8.757 8.958 4.646 1.00 97.75 96 CYS A O 1
ATOM 765 N N . ALA A 1 97 ? -7.381 7.540 5.709 1.00 97.50 97 ALA A N 1
ATOM 766 C CA . ALA A 1 97 ? -7.806 6.369 4.944 1.00 97.50 97 ALA A CA 1
ATOM 767 C C . ALA A 1 97 ? -9.305 6.078 5.141 1.00 97.50 97 ALA A C 1
ATOM 769 O O . ALA A 1 97 ? -10.039 5.893 4.175 1.00 97.50 97 ALA A O 1
ATOM 770 N N . LEU A 1 98 ? -9.803 6.124 6.382 1.00 98.38 98 LEU A N 1
ATOM 771 C CA . LEU A 1 98 ? -11.236 5.971 6.662 1.00 98.38 98 LEU A CA 1
ATOM 772 C C . LEU A 1 98 ? -12.080 7.085 6.025 1.00 98.38 98 LEU A C 1
ATOM 774 O O . LEU A 1 98 ? -13.194 6.816 5.578 1.00 98.38 98 LEU A O 1
ATOM 778 N N . LYS A 1 99 ? -11.559 8.316 5.953 1.00 97.94 99 LYS A N 1
ATOM 779 C CA . LYS A 1 99 ? -12.210 9.447 5.282 1.00 97.94 99 LYS A CA 1
ATOM 780 C C . LYS A 1 99 ? -12.305 9.248 3.775 1.00 97.94 99 LYS A C 1
ATOM 782 O O . LYS A 1 99 ? -13.378 9.446 3.216 1.00 97.94 99 LYS A O 1
ATOM 787 N N . GLN A 1 100 ? -11.228 8.810 3.126 1.00 96.00 100 GLN A N 1
ATOM 788 C CA . GLN A 1 100 ? -11.226 8.499 1.690 1.00 96.00 100 GLN A CA 1
ATOM 789 C C . GLN A 1 100 ? -12.237 7.405 1.323 1.00 96.00 100 GLN A C 1
ATOM 791 O O . GLN A 1 100 ? -12.766 7.403 0.218 1.00 96.00 100 GLN A O 1
ATOM 796 N N . LEU A 1 101 ? -12.538 6.506 2.263 1.00 97.00 101 LEU A N 1
ATOM 797 C CA . LEU A 1 101 ? -13.546 5.456 2.108 1.00 97.00 101 LEU A CA 1
ATOM 798 C C . LEU A 1 101 ? -14.953 5.867 2.577 1.00 97.00 101 LEU A C 1
ATOM 800 O O . LEU A 1 101 ? -15.861 5.039 2.567 1.00 97.00 101 LEU A O 1
ATOM 804 N N . GLY A 1 102 ? -15.145 7.113 3.017 1.00 97.62 102 GLY A N 1
ATOM 805 C CA . GLY A 1 102 ? -16.445 7.641 3.439 1.00 97.62 102 GLY A CA 1
ATOM 806 C C . GLY A 1 102 ? -16.902 7.238 4.847 1.00 97.62 102 GLY A C 1
ATOM 807 O O . GLY A 1 102 ? -18.027 7.550 5.228 1.00 97.62 102 GLY A O 1
ATOM 808 N N . TYR A 1 103 ? -16.058 6.592 5.658 1.00 98.19 103 TYR A N 1
ATOM 809 C CA . TYR A 1 103 ? -16.400 6.220 7.042 1.00 98.19 103 TYR A CA 1
ATOM 810 C C . TYR A 1 103 ? -16.186 7.350 8.053 1.00 98.19 103 TYR A C 1
ATOM 812 O O . TYR A 1 103 ? -16.642 7.252 9.193 1.00 98.19 103 TYR A O 1
ATOM 820 N N . LYS A 1 104 ? -15.459 8.406 7.676 1.00 96.88 104 LYS A N 1
ATOM 821 C CA . LYS A 1 104 ? -15.131 9.536 8.553 1.00 96.88 104 LYS A CA 1
ATOM 822 C C . LYS A 1 104 ? -15.094 10.848 7.767 1.00 96.88 104 LYS A C 1
ATOM 824 O O . LYS A 1 104 ? -14.817 10.842 6.576 1.00 96.88 104 LYS A O 1
ATOM 829 N N . LYS A 1 105 ? -15.358 11.976 8.431 1.00 95.69 105 LYS A N 1
ATOM 830 C CA . LYS A 1 105 ? -15.315 13.315 7.812 1.00 95.69 105 LYS A CA 1
ATOM 831 C C . LYS A 1 105 ? -14.063 14.109 8.180 1.00 95.69 105 LYS A C 1
ATOM 833 O O . LYS A 1 105 ? -13.469 14.738 7.308 1.00 95.69 105 LYS A O 1
ATOM 838 N N . ASP A 1 106 ? -13.612 14.006 9.424 1.00 94.19 106 ASP A N 1
ATOM 839 C CA . ASP A 1 106 ? -12.538 14.857 9.955 1.00 94.19 106 ASP A CA 1
ATOM 840 C C . ASP A 1 106 ? -11.270 14.067 10.272 1.00 94.19 106 ASP A C 1
ATOM 842 O O . ASP A 1 106 ? -11.327 12.856 10.487 1.00 94.19 106 ASP A O 1
ATOM 846 N N . VAL A 1 107 ? -10.131 14.760 10.318 1.00 96.19 107 VAL A N 1
ATOM 847 C CA . VAL A 1 107 ? -8.843 14.216 10.766 1.00 96.19 107 VAL A CA 1
ATOM 848 C C . VAL A 1 107 ? -8.384 15.012 11.988 1.00 96.19 107 VAL A C 1
ATOM 850 O O . VAL A 1 107 ? -8.231 16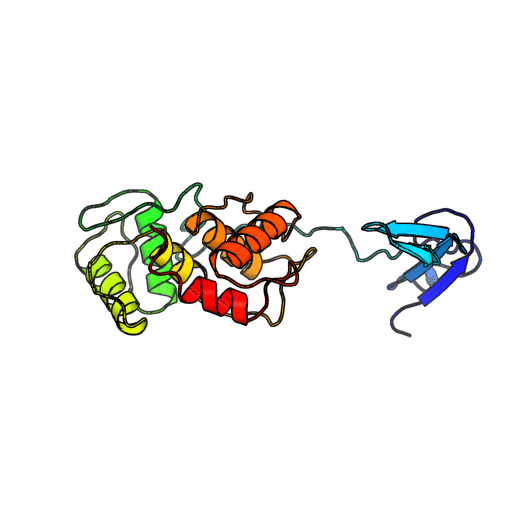.225 11.913 1.00 96.19 107 VAL A O 1
ATOM 853 N N . THR A 1 108 ? -8.160 14.325 13.101 1.00 95.38 108 THR A N 1
ATOM 854 C CA . THR A 1 108 ? -7.747 14.845 14.409 1.00 95.38 108 THR A CA 1
ATOM 855 C C . THR A 1 108 ? -6.434 14.188 14.852 1.00 95.38 108 THR A C 1
ATOM 857 O O . THR A 1 108 ? -5.889 13.323 14.161 1.00 95.38 108 THR A O 1
ATOM 860 N N . SER A 1 109 ? -5.903 14.594 16.005 1.00 94.62 109 SER A N 1
ATOM 861 C CA . SER A 1 109 ? -4.671 14.046 16.590 1.00 94.62 109 SER A CA 1
ATOM 862 C C . SER A 1 109 ? -4.868 12.746 17.382 1.00 94.62 109 SER A C 1
ATOM 864 O O . SER A 1 109 ? -3.889 12.056 17.651 1.00 94.62 109 SER A O 1
ATOM 866 N N . GLU A 1 110 ? -6.105 12.379 17.732 1.00 97.62 110 GLU A N 1
ATOM 867 C CA . GLU A 1 110 ? -6.393 11.259 18.638 1.00 97.62 110 GLU A CA 1
ATOM 868 C C . GLU A 1 110 ? -7.491 10.308 18.141 1.00 97.62 110 GLU A C 1
ATOM 870 O O . GLU A 1 110 ? -8.379 10.665 17.359 1.00 97.62 110 GLU A O 1
ATOM 875 N N . VAL A 1 111 ? -7.471 9.070 18.632 1.00 98.25 111 VAL A N 1
ATOM 876 C CA . VAL A 1 111 ? -8.545 8.093 18.414 1.00 98.25 111 VAL A CA 1
ATOM 877 C C . VAL A 1 111 ? -9.679 8.339 19.411 1.00 98.25 111 VAL A C 1
ATOM 879 O O . VAL A 1 111 ? -9.803 7.665 20.434 1.00 98.25 111 VAL A O 1
ATOM 882 N N . GLY A 1 112 ? -10.539 9.300 19.085 1.00 97.75 112 GLY A N 1
ATOM 883 C CA . GLY A 1 112 ? -11.800 9.531 19.789 1.00 97.75 112 GLY A CA 1
ATOM 884 C C . GLY A 1 112 ? -12.927 8.582 19.351 1.00 97.75 112 GLY A C 1
ATOM 885 O O . GLY A 1 112 ? -12.771 7.749 18.451 1.00 97.75 112 GLY A O 1
ATOM 886 N N . THR A 1 113 ? -14.113 8.753 19.942 1.00 97.50 113 THR A N 1
ATOM 887 C CA . THR A 1 113 ? -15.314 7.938 19.660 1.00 97.50 113 THR A CA 1
ATOM 888 C C . THR A 1 113 ? -15.678 7.912 18.172 1.00 97.50 113 THR A C 1
ATOM 890 O O . THR A 1 113 ? -15.969 6.850 17.628 1.00 97.50 113 THR A O 1
ATOM 893 N N . GLY A 1 114 ? -15.583 9.047 17.471 1.00 97.88 114 GLY A N 1
ATOM 894 C CA . GLY A 1 114 ? -15.868 9.101 16.033 1.00 97.88 114 GLY A CA 1
ATOM 895 C C . GLY A 1 114 ? -14.921 8.238 15.190 1.00 97.88 114 GLY A C 1
ATOM 896 O O . GLY A 1 114 ? -15.332 7.675 14.180 1.00 97.88 114 GLY A O 1
ATOM 897 N N . THR A 1 115 ? -13.659 8.092 15.605 1.00 98.50 115 THR A N 1
ATOM 898 C CA . THR A 1 115 ? -12.690 7.219 14.924 1.00 98.50 115 THR A CA 1
ATOM 899 C C . THR A 1 115 ? -12.987 5.749 15.202 1.00 98.50 115 THR A C 1
ATOM 901 O O . THR A 1 115 ? -12.962 4.944 14.276 1.00 98.50 115 THR A O 1
ATOM 904 N N . ILE A 1 116 ? -13.354 5.400 16.439 1.00 98.44 116 ILE A N 1
ATOM 905 C CA . ILE A 1 116 ? -13.777 4.038 16.801 1.00 98.44 116 ILE A CA 1
ATOM 906 C C . ILE A 1 116 ? -15.026 3.614 16.023 1.00 98.44 116 ILE A C 1
ATOM 908 O O . ILE A 1 116 ? -15.066 2.510 15.480 1.00 98.44 116 ILE A O 1
ATOM 912 N N . ASN A 1 117 ? -16.016 4.500 15.903 1.00 98.56 117 ASN A N 1
ATOM 913 C CA . ASN A 1 117 ? -17.227 4.234 15.129 1.00 98.56 117 ASN A CA 1
ATOM 914 C C . ASN A 1 117 ? -16.904 3.987 13.650 1.00 98.56 117 ASN A C 1
ATOM 916 O O . ASN A 1 117 ? -17.411 3.030 13.069 1.00 98.56 117 ASN A O 1
ATOM 920 N N . ALA A 1 118 ? -16.006 4.783 13.062 1.00 98.69 118 ALA A N 1
ATOM 921 C CA . ALA A 1 118 ? -15.547 4.599 11.686 1.00 98.69 118 ALA A CA 1
ATOM 922 C C . ALA A 1 118 ? -14.791 3.269 11.489 1.00 98.69 118 ALA A C 1
ATOM 924 O O . ALA A 1 118 ? -15.068 2.533 10.541 1.00 98.69 118 ALA A O 1
ATOM 925 N N . VAL A 1 119 ? -13.888 2.916 12.415 1.00 98.44 119 VAL A N 1
ATOM 926 C CA . VAL A 1 119 ? -13.196 1.613 12.427 1.00 98.44 119 VAL A CA 1
ATOM 927 C C . VAL A 1 119 ? -14.212 0.474 12.481 1.00 98.44 119 VAL A C 1
ATOM 929 O O . VAL A 1 119 ? -14.132 -0.463 11.690 1.00 98.44 119 VAL A O 1
ATOM 932 N N . ASN A 1 120 ? -15.197 0.555 13.373 1.00 98.56 120 ASN A N 1
ATOM 933 C CA . ASN A 1 120 ? -16.225 -0.471 13.521 1.00 98.56 120 ASN A CA 1
ATOM 934 C C . ASN A 1 120 ? -17.162 -0.559 12.317 1.00 98.56 120 ASN A C 1
ATOM 936 O O . ASN A 1 120 ? -17.547 -1.664 11.943 1.00 98.56 120 ASN A O 1
ATOM 940 N N . ALA A 1 121 ? -17.487 0.559 11.671 1.00 98.69 121 ALA A N 1
ATOM 941 C CA . ALA A 1 121 ? -18.263 0.567 10.437 1.00 98.69 121 ALA A CA 1
ATOM 942 C C . ALA A 1 121 ? -17.511 -0.137 9.295 1.00 98.69 121 ALA A C 1
ATOM 944 O O . ALA A 1 121 ? -18.084 -1.005 8.634 1.00 98.69 121 ALA A O 1
ATOM 945 N N . TYR A 1 122 ? -16.216 0.148 9.125 1.00 98.31 122 TYR A N 1
ATOM 946 C CA . TYR A 1 122 ? -15.376 -0.557 8.154 1.00 98.31 122 TYR A CA 1
ATOM 947 C C . TYR A 1 122 ? -15.282 -2.058 8.465 1.00 98.31 122 TYR A C 1
ATOM 949 O O . TYR A 1 122 ? -15.522 -2.892 7.593 1.00 98.31 122 TYR A O 1
ATOM 957 N N . ARG A 1 123 ? -15.019 -2.426 9.728 1.00 97.69 123 ARG A N 1
ATOM 958 C CA . ARG A 1 123 ? -14.976 -3.834 10.164 1.00 97.69 123 ARG A CA 1
ATOM 959 C C . ARG A 1 123 ? -16.309 -4.541 9.912 1.00 97.69 123 ARG A C 1
ATOM 961 O O . ARG A 1 123 ? -16.308 -5.644 9.376 1.00 97.69 123 ARG A O 1
ATOM 968 N N . LYS A 1 124 ? -17.439 -3.886 10.201 1.00 97.81 124 LYS A N 1
ATOM 969 C CA . LYS A 1 124 ? -18.786 -4.403 9.914 1.00 97.81 124 LYS A CA 1
ATOM 970 C C . LYS A 1 124 ? -18.989 -4.632 8.418 1.00 97.81 124 LYS A C 1
ATOM 972 O O . LYS A 1 124 ? -19.453 -5.702 8.041 1.00 97.81 124 LYS A O 1
ATOM 977 N N . LYS A 1 125 ? -18.598 -3.682 7.559 1.00 97.50 125 LYS A N 1
ATOM 978 C CA . LYS A 1 125 ? -18.683 -3.840 6.094 1.00 97.50 125 LYS A CA 1
ATOM 979 C C . LYS A 1 125 ? -17.877 -5.042 5.595 1.00 97.50 125 LYS A C 1
ATOM 981 O O . LYS A 1 125 ? -18.270 -5.670 4.618 1.00 97.50 125 LYS A O 1
ATOM 986 N N . LYS A 1 126 ? -16.775 -5.365 6.273 1.00 95.44 126 LYS A N 1
ATOM 987 C CA . LYS A 1 126 ? -15.932 -6.534 5.998 1.00 95.44 126 LYS A CA 1
ATOM 988 C C . LYS A 1 126 ? -16.425 -7.840 6.633 1.00 95.44 126 LYS A C 1
ATOM 990 O O . LYS A 1 126 ? -15.824 -8.879 6.382 1.00 95.44 126 LYS A O 1
ATOM 995 N N . GLY A 1 127 ? -17.481 -7.804 7.448 1.00 95.94 127 GLY A N 1
ATOM 996 C CA . GLY A 1 127 ? -17.975 -8.969 8.188 1.00 95.94 127 GLY A CA 1
ATOM 997 C C . GLY A 1 127 ? -17.092 -9.375 9.374 1.00 95.94 127 GLY A C 1
ATOM 998 O O . GLY A 1 127 ? -17.083 -10.537 9.766 1.00 95.94 127 GLY A O 1
ATOM 999 N N . TRP A 1 128 ? -16.310 -8.452 9.940 1.00 95.75 128 TRP A N 1
ATOM 1000 C CA . TRP A 1 128 ? -15.419 -8.715 11.076 1.00 95.75 128 TRP A CA 1
ATOM 1001 C C . TRP A 1 128 ? -16.001 -8.202 12.394 1.00 95.75 128 TRP A C 1
ATOM 1003 O O . TRP A 1 128 ? -16.720 -7.203 12.424 1.00 95.75 128 TRP A O 1
ATOM 1013 N N . SER A 1 129 ? -15.600 -8.819 13.511 1.00 95.31 129 SER A N 1
ATOM 1014 C CA . SER A 1 129 ? -15.969 -8.373 14.862 1.00 95.31 129 SER A CA 1
ATOM 1015 C C . SER A 1 129 ? -15.556 -6.920 15.106 1.00 95.31 129 SER A C 1
ATOM 1017 O O . SER A 1 129 ? -14.411 -6.547 14.834 1.00 95.31 129 SER A O 1
ATOM 1019 N N . GLN A 1 130 ? -16.457 -6.102 15.648 1.00 97.12 130 GLN A N 1
ATOM 1020 C CA . GLN A 1 130 ? -16.300 -4.652 15.828 1.00 97.12 130 GLN A CA 1
ATOM 1021 C C . GLN A 1 130 ? -15.535 -4.295 17.114 1.00 97.12 130 GLN A C 1
ATOM 1023 O O . GLN A 1 130 ? -16.071 -3.701 18.044 1.00 97.12 130 GLN A O 1
ATOM 1028 N N . THR A 1 131 ? -14.257 -4.664 17.178 1.00 95.31 131 THR A N 1
ATOM 1029 C CA . THR A 1 131 ? -13.423 -4.485 18.381 1.00 95.31 131 THR A CA 1
ATOM 1030 C C . THR A 1 131 ? -12.985 -3.040 18.643 1.00 95.31 131 THR A C 1
ATOM 1032 O O . THR A 1 131 ? -12.378 -2.769 19.676 1.00 95.31 131 THR A O 1
ATOM 1035 N N . GLY A 1 132 ? -13.203 -2.119 17.699 1.00 95.75 132 GLY A N 1
ATOM 1036 C CA . GLY A 1 132 ? -12.722 -0.735 17.752 1.00 95.75 132 GLY A CA 1
ATOM 1037 C C . GLY A 1 132 ? -11.207 -0.573 17.599 1.00 95.75 132 GLY A C 1
ATOM 1038 O O . GLY A 1 132 ? -10.715 0.550 17.613 1.00 95.75 132 GLY A O 1
ATOM 1039 N N . LYS A 1 133 ? -10.457 -1.668 17.446 1.00 96.00 133 LYS A N 1
ATOM 1040 C CA . LYS A 1 133 ? -8.991 -1.660 17.399 1.00 96.00 133 LYS A CA 1
ATOM 1041 C C . LYS A 1 133 ? -8.484 -1.888 15.979 1.00 96.00 133 LYS A C 1
ATOM 1043 O O . LYS A 1 133 ? -9.059 -2.684 15.221 1.00 96.00 133 LYS A O 1
ATOM 1048 N N . THR A 1 134 ? -7.376 -1.238 15.637 1.00 96.12 134 THR A N 1
ATOM 1049 C CA . THR A 1 134 ? -6.585 -1.616 14.460 1.00 96.12 134 THR A CA 1
ATOM 1050 C C . THR A 1 134 ? -5.660 -2.788 14.804 1.00 96.12 134 THR A C 1
ATOM 1052 O O . THR A 1 134 ? -5.278 -2.994 15.952 1.00 96.12 134 THR A O 1
ATOM 1055 N N . THR A 1 135 ? -5.320 -3.589 13.804 1.00 94.69 135 THR A N 1
ATOM 1056 C CA . THR A 1 135 ? -4.380 -4.719 13.871 1.00 94.69 135 THR A CA 1
ATOM 1057 C C . THR A 1 135 ? -3.540 -4.720 12.588 1.00 94.69 135 THR A C 1
ATOM 1059 O O . THR A 1 135 ? -3.942 -4.052 11.627 1.00 94.69 135 THR A O 1
ATOM 1062 N N . PRO A 1 136 ? -2.420 -5.464 12.512 1.00 94.88 136 PRO A N 1
ATOM 1063 C CA . PRO A 1 136 ? -1.653 -5.607 11.269 1.00 94.88 136 PRO A CA 1
ATOM 1064 C C . PRO A 1 136 ? -2.527 -6.011 10.071 1.00 94.88 136 PRO A C 1
ATOM 1066 O O . PRO A 1 136 ? -2.491 -5.371 9.019 1.00 94.88 136 PRO A O 1
ATOM 1069 N N . GLY A 1 137 ? -3.421 -6.991 10.263 1.00 95.38 137 GLY A N 1
ATOM 1070 C CA . GLY A 1 137 ? -4.412 -7.383 9.256 1.00 95.38 137 GLY A CA 1
ATOM 1071 C C . GLY A 1 137 ? -5.348 -6.236 8.859 1.00 95.38 137 GLY A C 1
ATOM 1072 O O . GLY A 1 137 ? -5.453 -5.915 7.679 1.00 95.38 137 GLY A O 1
ATOM 1073 N N . PHE A 1 138 ? -5.958 -5.549 9.833 1.00 97.38 138 PHE A N 1
ATOM 1074 C CA . PHE A 1 138 ? -6.834 -4.404 9.552 1.00 97.38 138 PHE A CA 1
ATOM 1075 C C . PHE A 1 138 ? -6.125 -3.328 8.718 1.00 97.38 138 PHE A C 1
ATOM 1077 O O . PHE A 1 138 ? -6.704 -2.829 7.756 1.00 97.38 138 PHE A O 1
ATOM 1084 N N . TRP A 1 139 ? -4.880 -2.986 9.064 1.00 98.00 139 TRP A N 1
ATOM 1085 C CA . TRP A 1 139 ? -4.088 -2.007 8.321 1.00 98.00 139 TRP A CA 1
ATOM 1086 C C . TRP A 1 139 ? -3.753 -2.484 6.914 1.00 98.00 139 TRP A C 1
ATOM 1088 O O . TRP A 1 139 ? -3.917 -1.717 5.970 1.00 98.00 139 TRP A O 1
ATOM 1098 N N . THR A 1 140 ? -3.349 -3.748 6.771 1.00 97.69 140 THR A N 1
ATOM 1099 C CA . THR A 1 140 ? -3.096 -4.381 5.468 1.00 97.69 140 THR A CA 1
ATOM 1100 C C . THR A 1 140 ? -4.307 -4.221 4.558 1.00 97.69 140 THR A C 1
ATOM 1102 O O . THR A 1 140 ? -4.177 -3.767 3.425 1.00 97.69 140 THR A O 1
ATOM 1105 N N . ALA A 1 141 ? -5.499 -4.523 5.075 1.00 97.56 141 ALA A N 1
ATOM 1106 C CA . ALA A 1 141 ? -6.722 -4.407 4.304 1.00 97.56 141 ALA A CA 1
ATOM 1107 C C . ALA A 1 141 ? -7.097 -2.958 3.998 1.00 97.56 141 ALA A C 1
ATOM 1109 O O . ALA A 1 141 ? -7.418 -2.655 2.854 1.00 97.56 141 ALA A O 1
ATOM 1110 N N . LEU A 1 142 ? -7.046 -2.074 4.999 1.00 97.88 142 LEU A N 1
ATOM 1111 C CA . LEU A 1 142 ? -7.417 -0.667 4.850 1.00 97.88 142 LEU A CA 1
ATOM 1112 C C . LEU A 1 142 ? -6.528 0.049 3.822 1.00 97.88 142 LEU A C 1
ATOM 1114 O O . LEU A 1 142 ? -7.033 0.787 2.983 1.00 97.88 142 LEU A O 1
ATOM 1118 N N . LEU A 1 143 ? -5.214 -0.183 3.865 1.00 97.00 143 LEU A N 1
ATOM 1119 C CA . LEU A 1 143 ? -4.241 0.441 2.958 1.00 97.00 143 LEU A CA 1
ATOM 1120 C C . LEU A 1 143 ? -4.307 -0.136 1.536 1.00 97.00 143 LEU A C 1
ATOM 1122 O O . LEU A 1 143 ? -3.900 0.530 0.581 1.00 97.00 143 LEU A O 1
ATOM 1126 N N . ALA A 1 144 ? -4.851 -1.345 1.390 1.00 96.62 144 ALA A N 1
ATOM 1127 C CA . ALA A 1 144 ? -5.072 -1.985 0.103 1.00 96.62 144 ALA A CA 1
ATOM 1128 C C . ALA A 1 144 ? -6.365 -1.522 -0.590 1.00 96.62 144 ALA A C 1
ATOM 1130 O O . ALA A 1 144 ? -6.562 -1.846 -1.762 1.00 96.62 144 ALA A O 1
ATOM 1131 N N . GLU A 1 145 ? -7.239 -0.758 0.072 1.00 95.75 145 GLU A N 1
ATOM 1132 C CA . GLU A 1 145 ? -8.478 -0.250 -0.533 1.00 95.75 145 GLU A CA 1
ATOM 1133 C C . GLU A 1 145 ? -8.238 0.794 -1.627 1.00 95.75 145 GLU A C 1
ATOM 1135 O O . GLU A 1 145 ? -7.255 1.530 -1.586 1.00 95.75 145 GLU A O 1
ATOM 1140 N N . GLY A 1 146 ? -9.145 0.851 -2.608 1.00 90.69 146 GLY A N 1
ATOM 1141 C CA . GLY A 1 146 ? -9.065 1.711 -3.798 1.00 90.69 146 GLY A CA 1
ATOM 1142 C C . GLY A 1 146 ? -8.994 0.912 -5.107 1.00 90.69 146 GLY A C 1
ATOM 1143 O O . GLY A 1 146 ? -9.169 -0.307 -5.107 1.00 90.69 146 GLY A O 1
ATOM 1144 N N . SER A 1 147 ? -8.715 1.581 -6.235 1.00 85.06 147 SER A N 1
ATOM 1145 C CA . SER A 1 147 ? -8.657 0.915 -7.551 1.00 85.06 147 SER A CA 1
ATOM 1146 C C . SER A 1 147 ? -7.618 -0.216 -7.583 1.00 85.06 147 SER A C 1
ATOM 1148 O O . SER A 1 147 ? -6.485 -0.042 -7.124 1.00 85.06 147 SER A O 1
ATOM 1150 N N . THR A 1 148 ? -8.001 -1.377 -8.114 1.00 78.62 148 THR A N 1
ATOM 1151 C CA . THR A 1 148 ? -7.123 -2.542 -8.288 1.00 78.62 148 THR A CA 1
ATOM 1152 C C . THR A 1 148 ? -6.796 -2.698 -9.774 1.00 78.62 148 THR A C 1
ATOM 1154 O O . THR A 1 148 ? -7.717 -2.932 -10.557 1.00 78.62 148 THR A O 1
ATOM 1157 N N . PRO A 1 149 ? -5.530 -2.543 -10.196 1.00 74.69 149 PRO A N 1
ATOM 1158 C CA . PRO A 1 149 ? -5.139 -2.757 -11.585 1.00 74.69 149 PRO A CA 1
ATOM 1159 C C . PRO A 1 149 ? -5.164 -4.254 -11.912 1.00 74.69 149 PRO A C 1
ATOM 1161 O O . PRO A 1 149 ? -5.102 -5.087 -11.006 1.00 74.69 149 PRO A O 1
ATOM 1164 N N . TYR A 1 150 ? -5.210 -4.592 -13.202 1.00 72.81 150 TYR A N 1
ATOM 1165 C CA . TYR A 1 150 ? -5.221 -5.992 -13.634 1.00 72.81 150 TYR A CA 1
ATOM 1166 C C . TYR A 1 150 ? -3.956 -6.739 -13.169 1.00 72.81 150 TYR A C 1
ATOM 1168 O O . TYR A 1 150 ? -4.063 -7.839 -12.629 1.00 72.81 150 TYR A O 1
ATOM 1176 N N . VAL A 1 151 ? -2.772 -6.117 -13.302 1.00 89.44 151 VAL A N 1
ATOM 1177 C CA . VAL A 1 151 ? -1.484 -6.662 -12.834 1.00 89.44 151 VAL A CA 1
ATOM 1178 C C . VAL A 1 151 ? -0.527 -5.530 -12.428 1.00 89.44 151 VAL A C 1
ATOM 1180 O O . VAL A 1 151 ? -0.370 -4.563 -13.171 1.00 89.44 151 VAL A O 1
ATOM 1183 N N . LEU A 1 152 ? 0.157 -5.659 -11.285 1.00 92.25 152 LEU A N 1
ATOM 1184 C CA . LEU A 1 152 ? 1.429 -4.973 -11.013 1.00 92.25 152 LEU A CA 1
ATOM 1185 C C . LEU A 1 152 ? 2.579 -5.980 -11.065 1.00 92.25 152 LEU A C 1
ATOM 1187 O O . LEU A 1 152 ? 2.462 -7.100 -10.567 1.00 92.25 152 LEU A O 1
ATOM 1191 N N . LYS A 1 153 ? 3.696 -5.564 -11.648 1.00 87.88 153 LYS A N 1
ATOM 1192 C CA . LYS A 1 153 ? 4.915 -6.361 -11.795 1.00 87.88 153 LYS A CA 1
ATOM 1193 C C . LYS A 1 153 ? 6.1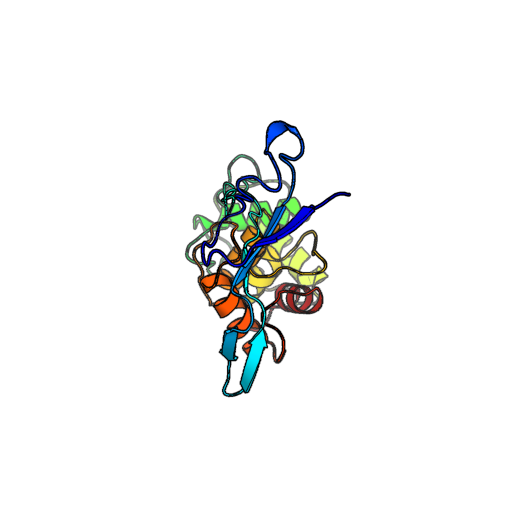36 -5.460 -11.656 1.00 87.88 153 LYS A C 1
ATOM 1195 O O . LYS A 1 153 ? 5.982 -4.238 -11.605 1.00 87.88 153 LYS A O 1
ATOM 1200 N N . TYR A 1 154 ? 7.321 -6.065 -11.651 1.00 87.81 154 TYR A N 1
ATOM 1201 C CA . TYR A 1 154 ? 8.579 -5.338 -11.765 1.00 87.81 154 TYR A CA 1
ATOM 1202 C C . TYR A 1 154 ? 8.505 -4.295 -12.890 1.00 87.81 154 TYR A C 1
ATOM 1204 O O . TYR A 1 154 ? 8.034 -4.591 -13.989 1.00 87.81 154 TYR A O 1
ATOM 1212 N N . GLY A 1 155 ? 8.900 -3.063 -12.604 1.00 85.81 155 GLY A N 1
ATOM 1213 C CA . GLY A 1 155 ? 8.786 -1.922 -13.522 1.00 85.81 155 GLY A CA 1
ATOM 1214 C C . GLY A 1 155 ? 7.643 -0.971 -13.161 1.00 85.81 155 GLY A C 1
ATOM 1215 O O . GLY A 1 155 ? 7.710 0.217 -13.463 1.00 85.81 155 GLY A O 1
ATOM 1216 N N . ALA A 1 156 ? 6.592 -1.465 -12.498 1.00 89.62 156 ALA A N 1
ATOM 1217 C CA . ALA A 1 156 ? 5.409 -0.660 -12.218 1.00 89.62 156 ALA A CA 1
ATOM 1218 C C . ALA A 1 156 ? 5.713 0.490 -11.249 1.00 89.62 156 ALA A C 1
ATOM 1220 O O . ALA A 1 156 ? 6.450 0.313 -10.276 1.00 89.62 156 ALA A O 1
ATOM 1221 N N . THR A 1 157 ? 5.080 1.644 -11.475 1.00 91.38 157 THR A N 1
ATOM 1222 C CA . THR A 1 157 ? 5.215 2.821 -10.612 1.00 91.38 157 THR A CA 1
ATOM 1223 C C . THR A 1 157 ? 3.867 3.453 -10.239 1.00 91.38 157 THR A C 1
ATOM 1225 O O . THR A 1 157 ? 2.810 3.090 -10.766 1.00 91.38 157 THR A O 1
ATOM 1228 N N . GLY A 1 158 ? 3.889 4.397 -9.295 1.00 90.88 158 GLY A N 1
ATOM 1229 C CA . GLY A 1 158 ? 2.763 5.273 -8.971 1.00 90.88 158 GLY A CA 1
ATOM 1230 C C . GLY A 1 158 ? 1.949 4.863 -7.742 1.00 90.88 158 GLY A C 1
ATOM 1231 O O . GLY A 1 158 ? 2.326 3.988 -6.961 1.00 90.88 158 GLY A O 1
ATOM 1232 N N . GLU A 1 159 ? 0.800 5.520 -7.548 1.00 91.75 159 GLU A N 1
ATOM 1233 C CA . GLU A 1 159 ? -0.023 5.431 -6.325 1.00 91.75 159 GLU A CA 1
ATOM 1234 C C . GLU A 1 159 ? -0.376 3.989 -5.924 1.00 91.75 159 GLU A C 1
ATOM 1236 O O . GLU A 1 159 ? -0.383 3.631 -4.745 1.00 91.75 159 GLU A O 1
ATOM 1241 N N . ARG A 1 160 ? -0.640 3.124 -6.906 1.00 93.81 160 ARG A N 1
ATOM 1242 C CA . ARG A 1 160 ? -1.003 1.720 -6.662 1.00 93.81 160 ARG A CA 1
ATOM 1243 C C . ARG A 1 160 ? 0.155 0.932 -6.053 1.00 93.81 160 ARG A C 1
ATOM 1245 O O . ARG A 1 160 ? -0.073 0.071 -5.207 1.00 93.81 160 ARG A O 1
ATOM 1252 N N . VAL A 1 161 ? 1.386 1.256 -6.442 1.00 95.56 161 VAL A N 1
ATOM 1253 C CA . VAL A 1 161 ? 2.594 0.656 -5.873 1.00 95.56 161 VAL A CA 1
ATOM 1254 C C . VAL A 1 161 ? 2.853 1.202 -4.471 1.00 95.56 161 VAL A C 1
ATOM 1256 O O . VAL A 1 161 ? 3.128 0.416 -3.569 1.00 95.56 161 VAL A O 1
ATOM 1259 N N . TRP A 1 162 ? 2.646 2.503 -4.238 1.00 95.94 162 TRP A N 1
ATOM 1260 C CA . TRP A 1 162 ? 2.668 3.075 -2.885 1.00 95.94 162 TRP A CA 1
ATOM 1261 C C . TRP A 1 162 ? 1.686 2.358 -1.948 1.00 95.94 162 TRP A C 1
ATOM 1263 O O . TRP A 1 162 ? 2.064 1.920 -0.861 1.00 95.94 162 TRP A O 1
ATOM 1273 N N . ARG A 1 163 ? 0.433 2.167 -2.379 1.00 95.75 163 ARG A N 1
ATOM 1274 C CA . ARG A 1 163 ? -0.587 1.419 -1.621 1.00 95.75 163 ARG A CA 1
ATOM 1275 C C . ARG A 1 163 ? -0.164 -0.020 -1.346 1.00 95.75 163 ARG A C 1
ATOM 1277 O O . ARG A 1 163 ? -0.278 -0.476 -0.207 1.00 95.75 163 ARG A O 1
ATOM 1284 N N . LEU A 1 164 ? 0.365 -0.716 -2.352 1.00 97.06 164 LEU A N 1
ATOM 1285 C CA . LEU A 1 164 ? 0.886 -2.073 -2.196 1.00 97.06 164 LEU A CA 1
ATOM 1286 C C . LEU A 1 164 ? 2.003 -2.120 -1.145 1.00 97.06 164 LEU A C 1
ATOM 1288 O O . LEU A 1 164 ? 1.923 -2.909 -0.210 1.00 97.06 164 LEU A O 1
ATOM 1292 N N . GLN A 1 165 ? 3.011 -1.254 -1.251 1.00 97.50 165 GLN A N 1
ATOM 1293 C CA . GLN A 1 165 ? 4.157 -1.224 -0.339 1.00 97.50 165 GLN A CA 1
ATOM 1294 C C . GLN A 1 165 ? 3.738 -0.914 1.106 1.00 97.50 165 GLN A C 1
ATOM 1296 O O . GLN A 1 165 ? 4.213 -1.569 2.035 1.00 97.50 165 GLN A O 1
ATOM 1301 N N . ARG A 1 166 ? 2.803 0.023 1.317 1.00 97.62 166 ARG A N 1
ATOM 1302 C CA . ARG A 1 166 ? 2.220 0.297 2.646 1.00 97.62 166 ARG A CA 1
ATOM 1303 C C . ARG A 1 166 ? 1.453 -0.910 3.196 1.00 97.62 166 ARG A C 1
ATOM 1305 O O . ARG A 1 166 ? 1.586 -1.235 4.373 1.00 97.62 166 ARG A O 1
ATOM 1312 N N . SER A 1 167 ? 0.691 -1.596 2.345 1.00 97.25 167 SER A N 1
ATOM 1313 C CA . SER A 1 167 ? -0.069 -2.792 2.733 1.00 97.25 167 SER A CA 1
ATOM 1314 C C . SER A 1 167 ? 0.855 -3.952 3.107 1.00 97.25 167 SER A C 1
ATOM 1316 O O . SER A 1 167 ? 0.642 -4.592 4.130 1.00 97.25 167 SER A O 1
ATOM 1318 N N . LEU A 1 168 ? 1.926 -4.180 2.339 1.00 96.94 168 LEU A N 1
ATOM 1319 C CA . LEU A 1 168 ? 2.942 -5.193 2.645 1.00 96.94 168 LEU A CA 1
ATOM 1320 C C . LEU A 1 168 ? 3.662 -4.882 3.965 1.00 96.94 168 LEU A C 1
ATOM 1322 O O . LEU A 1 168 ? 3.824 -5.786 4.785 1.00 96.94 168 LEU A O 1
ATOM 1326 N N . ARG A 1 169 ? 4.001 -3.604 4.215 1.00 97.06 169 ARG A N 1
ATOM 1327 C CA . ARG A 1 169 ? 4.564 -3.140 5.501 1.00 97.06 169 ARG A CA 1
ATOM 1328 C C . ARG A 1 169 ? 3.656 -3.493 6.670 1.00 97.06 169 ARG A C 1
ATOM 1330 O O . ARG A 1 169 ? 4.134 -4.010 7.675 1.00 97.06 169 ARG A O 1
ATOM 1337 N N . ALA A 1 170 ? 2.357 -3.235 6.535 1.00 96.56 170 ALA A N 1
ATOM 1338 C CA . ALA A 1 170 ? 1.370 -3.612 7.541 1.00 96.56 170 ALA A CA 1
ATOM 1339 C C . ALA A 1 170 ? 1.224 -5.136 7.696 1.00 96.56 170 ALA A C 1
ATOM 1341 O O . ALA A 1 170 ? 0.955 -5.602 8.799 1.00 96.56 170 ALA A O 1
ATOM 1342 N N . ALA A 1 171 ? 1.448 -5.906 6.629 1.00 95.19 171 ALA A N 1
ATOM 1343 C CA . ALA A 1 171 ? 1.403 -7.367 6.635 1.00 95.19 171 ALA A CA 1
ATOM 1344 C C . ALA A 1 171 ? 2.677 -8.033 7.194 1.00 95.19 171 ALA A C 1
ATOM 1346 O O . ALA A 1 171 ? 2.729 -9.258 7.275 1.00 95.19 171 ALA A O 1
ATOM 1347 N N . GLY A 1 172 ? 3.696 -7.250 7.568 1.00 93.62 172 GLY A N 1
ATOM 1348 C CA . GLY A 1 172 ? 4.928 -7.741 8.195 1.00 93.62 172 GLY A CA 1
ATOM 1349 C C . GLY A 1 172 ? 6.158 -7.805 7.283 1.00 93.62 172 GLY A C 1
ATOM 1350 O O . GLY A 1 172 ? 7.238 -8.113 7.776 1.00 93.62 172 GLY A O 1
ATOM 1351 N N . CYS A 1 173 ? 6.050 -7.465 5.991 1.00 94.00 173 CYS A N 1
ATOM 1352 C CA . CYS A 1 173 ? 7.212 -7.325 5.103 1.00 94.00 173 CYS A CA 1
ATOM 1353 C C . CYS A 1 173 ? 7.433 -5.860 4.736 1.00 94.00 173 CYS A C 1
ATOM 1355 O O . CYS A 1 173 ? 6.533 -5.217 4.214 1.00 94.00 173 CYS A O 1
ATOM 1357 N N . ALA A 1 174 ? 8.620 -5.308 4.980 1.00 94.00 174 ALA A N 1
ATOM 1358 C CA . ALA A 1 174 ? 8.835 -3.863 4.912 1.00 94.00 174 ALA A CA 1
ATOM 1359 C C . ALA A 1 174 ? 9.735 -3.416 3.739 1.00 94.00 174 ALA A C 1
ATOM 1361 O O . ALA A 1 174 ? 10.869 -2.996 3.985 1.00 94.00 174 ALA A O 1
ATOM 1362 N N . PRO A 1 175 ? 9.265 -3.442 2.472 1.00 94.19 175 PRO A N 1
ATOM 1363 C CA . PRO A 1 175 ? 10.033 -2.882 1.362 1.00 94.19 175 PRO A CA 1
ATOM 1364 C C . PRO A 1 175 ? 10.105 -1.360 1.514 1.00 94.19 175 PRO A C 1
ATOM 1366 O O . PRO A 1 175 ? 9.161 -0.750 2.025 1.00 94.19 175 PRO A O 1
ATOM 1369 N N . ILE A 1 176 ? 11.194 -0.713 1.088 1.00 92.19 176 ILE A N 1
ATOM 1370 C CA . ILE A 1 176 ? 11.252 0.759 1.045 1.00 92.19 176 ILE A CA 1
ATOM 1371 C C . ILE A 1 176 ? 10.094 1.248 0.174 1.00 92.19 176 ILE A C 1
ATOM 1373 O O . ILE A 1 176 ? 9.916 0.784 -0.944 1.00 92.19 176 ILE A O 1
ATOM 1377 N N . ALA A 1 177 ? 9.252 2.115 0.733 1.00 93.44 177 ALA A N 1
ATOM 1378 C CA . ALA A 1 177 ? 8.116 2.641 -0.001 1.00 93.44 177 ALA A CA 1
ATOM 1379 C C . ALA A 1 177 ? 8.618 3.798 -0.865 1.00 93.44 177 ALA A C 1
ATOM 1381 O O . ALA A 1 177 ? 9.016 4.838 -0.345 1.00 93.44 177 ALA A O 1
ATOM 1382 N N . THR A 1 178 ? 8.674 3.552 -2.165 1.00 92.88 178 THR A N 1
ATOM 1383 C CA . THR A 1 178 ? 9.246 4.435 -3.192 1.00 92.88 178 THR A CA 1
ATOM 1384 C C . THR A 1 178 ? 8.258 4.704 -4.321 1.00 92.88 178 THR A C 1
ATOM 1386 O O . THR A 1 178 ? 8.545 5.485 -5.224 1.00 92.88 178 THR A O 1
ATOM 1389 N N . GLY A 1 179 ? 7.112 4.013 -4.316 1.00 93.44 179 GLY A N 1
ATOM 1390 C CA . GLY A 1 179 ? 6.194 4.009 -5.446 1.00 93.44 179 GLY A CA 1
ATOM 1391 C C . GLY A 1 179 ? 6.710 3.226 -6.635 1.00 93.44 179 GLY A C 1
ATOM 1392 O O . GLY A 1 179 ? 6.131 3.355 -7.705 1.00 93.44 179 GLY A O 1
ATOM 1393 N N . VAL A 1 180 ? 7.773 2.442 -6.459 1.00 93.38 180 VAL A N 1
ATOM 1394 C CA . VAL A 1 180 ? 8.422 1.653 -7.500 1.00 93.38 180 VAL A CA 1
ATOM 1395 C C . VAL A 1 180 ? 8.381 0.175 -7.125 1.00 93.38 180 VAL A C 1
ATOM 1397 O O . VAL A 1 180 ? 8.805 -0.206 -6.036 1.00 93.38 180 VAL A O 1
ATOM 1400 N N . PHE A 1 181 ? 7.850 -0.666 -8.013 1.00 92.88 181 PHE A N 1
ATOM 1401 C CA . PHE A 1 181 ? 7.769 -2.106 -7.796 1.00 92.88 181 PHE A CA 1
ATOM 1402 C C . PHE A 1 181 ? 9.118 -2.720 -8.151 1.00 92.88 181 PHE A C 1
ATOM 1404 O O . PHE A 1 181 ? 9.308 -3.223 -9.249 1.00 92.88 181 PHE A O 1
ATOM 1411 N N . ASP A 1 182 ? 10.055 -2.648 -7.220 1.00 90.50 182 ASP A N 1
ATOM 1412 C CA . ASP A 1 182 ? 11.404 -3.198 -7.324 1.00 90.50 182 ASP A CA 1
ATOM 1413 C C . ASP A 1 182 ? 11.492 -4.657 -6.826 1.00 90.50 182 ASP A C 1
ATOM 1415 O O . ASP A 1 182 ? 10.505 -5.258 -6.387 1.00 90.50 182 ASP A O 1
ATOM 1419 N N . HIS A 1 183 ? 12.699 -5.235 -6.834 1.00 89.94 183 HIS A N 1
ATOM 1420 C CA . HIS A 1 183 ? 12.937 -6.592 -6.320 1.00 89.94 183 HIS A CA 1
ATOM 1421 C C . HIS A 1 183 ? 12.618 -6.738 -4.822 1.00 89.94 183 HIS A C 1
ATOM 1423 O O . HIS A 1 183 ? 12.271 -7.827 -4.362 1.00 89.94 183 HIS A O 1
ATOM 1429 N N . ALA A 1 184 ? 12.728 -5.665 -4.030 1.00 93.50 184 ALA A N 1
ATOM 1430 C CA . ALA A 1 184 ? 12.358 -5.710 -2.617 1.00 93.50 184 ALA A CA 1
ATOM 1431 C C . ALA A 1 184 ? 10.839 -5.848 -2.446 1.00 93.50 184 ALA A C 1
ATOM 1433 O O . ALA A 1 184 ? 10.375 -6.660 -1.642 1.00 93.50 184 ALA A O 1
ATOM 1434 N N . THR A 1 185 ? 10.074 -5.098 -3.237 1.00 95.88 185 THR A N 1
ATOM 1435 C CA . THR A 1 185 ? 8.615 -5.186 -3.310 1.00 95.88 185 THR A CA 1
ATOM 1436 C C . THR A 1 185 ? 8.189 -6.562 -3.807 1.00 95.88 185 THR A C 1
ATOM 1438 O O . THR A 1 185 ? 7.346 -7.199 -3.178 1.00 95.88 185 THR A O 1
ATOM 1441 N N . GLU A 1 186 ? 8.829 -7.071 -4.858 1.00 94.38 186 GLU A N 1
ATOM 1442 C CA . GLU A 1 186 ? 8.592 -8.409 -5.405 1.00 94.38 186 GLU A CA 1
ATOM 1443 C C . GLU A 1 186 ? 8.796 -9.521 -4.368 1.00 94.38 186 GLU A C 1
ATOM 1445 O O . GLU A 1 186 ? 7.935 -10.387 -4.188 1.00 94.38 186 GLU A O 1
ATOM 1450 N N . ARG A 1 187 ? 9.896 -9.463 -3.608 1.00 93.88 187 ARG A N 1
ATOM 1451 C CA . ARG A 1 187 ? 10.173 -10.405 -2.517 1.00 93.88 187 ARG A CA 1
ATOM 1452 C C . ARG A 1 187 ? 9.060 -10.394 -1.474 1.00 93.88 187 ARG A C 1
ATOM 1454 O O . ARG A 1 187 ? 8.610 -11.457 -1.050 1.00 93.88 187 ARG A O 1
ATOM 1461 N N . CYS A 1 188 ? 8.597 -9.207 -1.083 1.00 95.44 188 CYS A N 1
ATOM 1462 C CA . CYS A 1 188 ? 7.497 -9.069 -0.134 1.00 95.44 188 CYS A CA 1
ATOM 1463 C C . CYS A 1 188 ? 6.167 -9.589 -0.688 1.00 95.44 188 CYS A C 1
ATOM 1465 O O . CYS A 1 188 ? 5.411 -10.219 0.051 1.00 95.44 188 CYS A O 1
ATOM 1467 N N . VAL A 1 189 ? 5.894 -9.394 -1.980 1.00 95.19 189 VAL A N 1
ATOM 1468 C CA . VAL A 1 189 ? 4.732 -9.991 -2.652 1.00 95.19 189 VAL A CA 1
ATOM 1469 C C . VAL A 1 189 ? 4.821 -11.513 -2.608 1.00 95.19 189 VAL A C 1
ATOM 1471 O O . VAL A 1 189 ? 3.858 -12.157 -2.204 1.00 95.19 189 VAL A O 1
ATOM 1474 N N . SER A 1 190 ? 5.972 -12.098 -2.944 1.00 92.31 190 SER A N 1
ATOM 1475 C CA . SER A 1 190 ? 6.188 -13.549 -2.878 1.00 92.31 190 SER A CA 1
ATOM 1476 C C . SER A 1 190 ? 5.976 -14.104 -1.462 1.00 92.31 190 SER A C 1
ATOM 1478 O O . SER A 1 190 ? 5.272 -15.099 -1.282 1.00 92.31 190 SER A O 1
ATOM 1480 N N . GLN A 1 191 ? 6.504 -13.431 -0.435 1.00 92.19 191 GLN A N 1
ATOM 1481 C CA . GLN A 1 191 ? 6.283 -13.812 0.965 1.00 92.19 191 GLN A CA 1
ATOM 1482 C C . GLN A 1 191 ? 4.806 -13.732 1.366 1.00 92.19 191 GLN A C 1
ATOM 1484 O O . GLN A 1 191 ? 4.276 -14.682 1.945 1.00 92.19 191 GLN A O 1
ATOM 1489 N N . TYR A 1 192 ? 4.126 -12.637 1.021 1.00 92.81 192 TYR A N 1
ATOM 1490 C CA . TYR A 1 192 ? 2.705 -12.465 1.315 1.00 92.81 192 TYR A CA 1
ATOM 1491 C C . TYR A 1 192 ? 1.842 -13.515 0.606 1.00 92.81 192 TYR A C 1
ATOM 1493 O O . TYR A 1 192 ? 0.941 -14.105 1.193 1.00 92.81 192 TYR A O 1
ATOM 1501 N N . ARG A 1 193 ? 2.148 -13.809 -0.658 1.00 91.81 193 ARG A N 1
ATOM 1502 C CA . ARG A 1 193 ? 1.488 -14.866 -1.424 1.00 91.81 193 ARG A CA 1
ATOM 1503 C C . ARG A 1 193 ? 1.636 -16.227 -0.748 1.00 91.81 193 ARG A C 1
ATOM 1505 O O . ARG A 1 193 ? 0.641 -16.931 -0.591 1.00 91.81 193 ARG A O 1
ATOM 1512 N N . LYS A 1 194 ? 2.842 -16.580 -0.288 1.00 89.94 194 LYS A N 1
ATOM 1513 C CA . LYS A 1 194 ? 3.078 -17.822 0.469 1.00 89.94 194 LYS A CA 1
ATOM 1514 C C . LYS A 1 194 ? 2.246 -17.868 1.753 1.00 89.94 194 LYS A C 1
ATOM 1516 O O . LYS A 1 194 ? 1.572 -18.869 1.984 1.00 89.94 194 LYS A O 1
ATOM 1521 N N . SER A 1 195 ? 2.218 -16.790 2.543 1.00 89.69 195 SER A N 1
ATOM 1522 C CA . SER A 1 195 ? 1.409 -16.747 3.774 1.00 89.69 195 SER A CA 1
ATOM 1523 C C . SER A 1 195 ? -0.099 -16.801 3.495 1.00 89.69 195 SER A C 1
ATOM 1525 O O . SER A 1 195 ? -0.852 -17.396 4.265 1.00 89.69 195 SER A O 1
ATOM 1527 N N . ALA A 1 196 ? -0.541 -16.277 2.350 1.00 88.44 196 ALA A N 1
ATOM 1528 C CA . ALA A 1 196 ? -1.918 -16.350 1.867 1.00 88.44 196 ALA A CA 1
ATOM 1529 C C . ALA A 1 196 ? -2.266 -17.659 1.124 1.00 88.44 196 ALA A C 1
ATOM 1531 O O . ALA A 1 196 ? -3.376 -17.772 0.594 1.00 88.44 196 ALA A O 1
ATOM 1532 N N . ARG A 1 197 ? -1.349 -18.642 1.083 1.00 87.94 197 ARG A N 1
ATOM 1533 C CA . ARG A 1 197 ? -1.478 -19.922 0.353 1.00 87.94 197 ARG A CA 1
ATOM 1534 C C . ARG A 1 197 ? -1.755 -19.747 -1.149 1.00 87.94 197 ARG A C 1
ATOM 1536 O O . ARG A 1 197 ? -2.521 -20.497 -1.741 1.00 87.94 197 ARG A O 1
ATOM 1543 N N . GLN A 1 198 ? -1.134 -18.743 -1.764 1.00 81.94 198 GLN A N 1
ATOM 1544 C CA . GLN A 1 198 ? -1.208 -18.447 -3.196 1.00 81.94 198 GLN A CA 1
ATOM 1545 C C . GLN A 1 198 ? 0.147 -18.681 -3.875 1.00 81.94 198 GLN A C 1
ATOM 1547 O O . GLN A 1 198 ? 0.879 -17.743 -4.190 1.00 81.94 198 GLN A O 1
ATOM 1552 N N . THR A 1 199 ? 0.511 -19.933 -4.129 1.00 71.06 199 THR A N 1
ATOM 1553 C CA . THR A 1 199 ? 1.719 -20.251 -4.909 1.00 71.06 199 THR A CA 1
ATOM 1554 C C . THR A 1 199 ? 1.530 -19.840 -6.375 1.00 71.06 199 THR A C 1
ATOM 1556 O O . THR A 1 199 ? 0.434 -19.968 -6.913 1.00 71.06 199 THR A O 1
ATOM 1559 N N . GLY A 1 200 ? 2.555 -19.277 -7.018 1.00 66.94 200 GLY A N 1
ATOM 1560 C CA . GLY A 1 200 ? 2.474 -18.805 -8.408 1.00 66.94 200 GLY A CA 1
ATOM 1561 C C . GLY A 1 200 ? 3.385 -17.609 -8.688 1.00 66.94 200 GLY A C 1
ATOM 1562 O O . GLY A 1 200 ? 4.285 -17.317 -7.901 1.00 66.94 200 GLY A O 1
ATOM 1563 N N . TYR A 1 201 ? 3.138 -16.919 -9.805 1.00 69.75 201 TYR A N 1
ATOM 1564 C CA . TYR A 1 201 ? 3.958 -15.802 -10.280 1.00 69.75 201 TYR A CA 1
ATOM 1565 C C . TYR A 1 201 ? 4.092 -14.656 -9.260 1.00 69.75 201 TYR A C 1
ATOM 1567 O O . TYR A 1 201 ? 3.167 -14.321 -8.521 1.00 69.75 201 TYR A O 1
ATOM 1575 N N . ILE A 1 202 ? 5.259 -14.013 -9.289 1.00 78.12 202 ILE A N 1
ATOM 1576 C CA . ILE A 1 202 ? 5.718 -12.894 -8.442 1.00 78.12 202 ILE A CA 1
ATOM 1577 C C . ILE A 1 202 ? 4.980 -11.557 -8.671 1.00 78.12 202 ILE A C 1
ATOM 1579 O O . ILE A 1 202 ? 5.310 -10.536 -8.069 1.00 78.12 202 ILE A O 1
ATOM 1583 N N . THR A 1 203 ? 3.957 -11.553 -9.523 1.00 86.81 203 THR A N 1
ATOM 1584 C CA . THR A 1 203 ? 3.131 -10.387 -9.845 1.00 86.81 203 THR A CA 1
ATOM 1585 C C . THR A 1 203 ? 1.956 -10.220 -8.878 1.00 86.81 203 THR A C 1
ATOM 1587 O O . THR A 1 203 ? 1.445 -11.189 -8.307 1.00 86.81 203 THR A O 1
ATOM 1590 N N . VAL A 1 204 ? 1.465 -8.988 -8.744 1.00 92.19 204 VAL A N 1
ATOM 1591 C CA . VAL A 1 204 ? 0.251 -8.664 -7.982 1.00 92.19 204 VAL A CA 1
ATOM 1592 C C . VAL A 1 204 ? -0.928 -8.545 -8.933 1.00 92.19 204 VAL A C 1
ATOM 1594 O O . VAL A 1 204 ? -1.137 -7.522 -9.581 1.00 92.19 204 VAL A O 1
ATOM 1597 N N . THR A 1 205 ? -1.693 -9.619 -8.992 1.00 90.38 205 THR A N 1
ATOM 1598 C CA . THR A 1 205 ? -2.951 -9.772 -9.721 1.00 90.38 205 THR A CA 1
ATOM 1599 C C . THR A 1 205 ? -4.147 -9.381 -8.841 1.00 90.38 205 THR A C 1
ATOM 1601 O O . THR A 1 205 ? -4.004 -9.085 -7.648 1.00 90.38 205 THR A O 1
ATOM 1604 N N . SER A 1 206 ? -5.351 -9.360 -9.416 1.00 90.31 206 SER A N 1
ATOM 1605 C CA . SER A 1 206 ? -6.590 -9.007 -8.704 1.00 90.31 206 SER A CA 1
ATOM 1606 C C . SER A 1 206 ? -6.888 -9.906 -7.492 1.00 90.31 206 SER A C 1
ATOM 1608 O O . SER A 1 206 ? -7.402 -9.421 -6.482 1.00 90.31 206 SER A O 1
ATOM 1610 N N . ASP A 1 207 ? -6.513 -11.185 -7.533 1.00 89.19 207 ASP A N 1
ATOM 1611 C CA . ASP A 1 207 ? -6.659 -12.130 -6.422 1.00 89.19 207 ASP A CA 1
ATOM 1612 C C . ASP A 1 207 ? -5.726 -11.804 -5.245 1.00 89.19 207 ASP A C 1
ATOM 1614 O O . ASP A 1 207 ? -6.162 -11.863 -4.095 1.00 89.19 207 ASP A O 1
ATOM 1618 N N . VAL A 1 208 ? -4.490 -11.355 -5.501 1.00 92.19 208 VAL A N 1
ATOM 1619 C CA . VAL A 1 208 ? -3.577 -10.894 -4.438 1.00 92.19 208 VAL A CA 1
ATOM 1620 C C . VAL A 1 208 ? -4.143 -9.646 -3.761 1.00 92.19 208 VAL A C 1
ATOM 1622 O O . VAL A 1 208 ? -4.166 -9.557 -2.532 1.00 92.19 208 VAL A O 1
ATOM 1625 N N . TRP A 1 209 ? -4.679 -8.701 -4.542 1.00 94.56 209 TRP A N 1
ATOM 1626 C CA . TRP A 1 209 ? -5.388 -7.537 -4.000 1.00 94.56 209 TRP A CA 1
ATOM 1627 C C . TRP A 1 209 ? -6.614 -7.929 -3.172 1.00 94.56 209 TRP A C 1
ATOM 1629 O O . TRP A 1 209 ? -6.905 -7.292 -2.157 1.00 94.56 209 TRP A O 1
ATOM 1639 N N . ALA A 1 210 ? -7.348 -8.966 -3.579 1.00 92.62 210 ALA A N 1
ATOM 1640 C CA . ALA A 1 210 ? -8.468 -9.489 -2.805 1.00 92.62 210 ALA A CA 1
ATOM 1641 C C . ALA A 1 210 ? -8.003 -10.072 -1.460 1.00 92.62 210 ALA A C 1
ATOM 1643 O O . ALA A 1 210 ? -8.627 -9.789 -0.437 1.00 92.62 210 ALA A O 1
ATOM 1644 N N . LYS A 1 211 ? -6.882 -10.807 -1.429 1.00 93.25 211 LYS A N 1
ATOM 1645 C CA . LYS A 1 211 ? -6.295 -11.318 -0.178 1.00 93.25 211 LYS A CA 1
ATOM 1646 C C . LYS A 1 211 ? -5.829 -10.197 0.745 1.00 93.25 211 LYS A C 1
ATOM 1648 O O . LYS A 1 211 ? -6.211 -10.209 1.914 1.00 93.25 211 LYS A O 1
ATOM 1653 N N . LEU A 1 212 ? -5.112 -9.196 0.223 1.00 95.06 212 LEU A N 1
ATOM 1654 C CA . LEU A 1 212 ? -4.693 -8.021 1.002 1.00 95.06 212 LEU A CA 1
ATOM 1655 C C . LEU A 1 212 ? -5.903 -7.352 1.666 1.00 95.06 212 LEU A C 1
ATOM 1657 O O . LEU A 1 212 ? -5.907 -7.144 2.876 1.00 95.06 212 LEU A O 1
ATOM 1661 N N . ARG A 1 213 ? -6.985 -7.125 0.910 1.00 95.44 213 ARG A N 1
ATOM 1662 C CA . ARG A 1 213 ? -8.239 -6.522 1.406 1.00 95.44 213 ARG A CA 1
ATOM 1663 C C . ARG A 1 213 ? -9.063 -7.409 2.343 1.00 95.44 213 ARG A C 1
ATOM 1665 O O . ARG A 1 213 ? -10.002 -6.904 2.966 1.00 95.44 213 ARG A O 1
ATOM 1672 N N . ALA A 1 214 ? -8.746 -8.697 2.437 1.00 93.94 214 ALA A N 1
ATOM 1673 C CA . ALA A 1 214 ? -9.373 -9.661 3.341 1.00 93.94 214 ALA A CA 1
ATOM 1674 C C . ALA A 1 214 ? -8.504 -9.980 4.575 1.00 93.94 214 ALA A C 1
ATOM 1676 O O . ALA A 1 214 ? -8.921 -10.758 5.443 1.00 93.94 214 ALA A O 1
ATOM 1677 N N . ALA A 1 215 ? -7.308 -9.388 4.675 1.00 90.25 215 ALA A N 1
ATOM 1678 C CA . ALA A 1 215 ? -6.408 -9.577 5.801 1.00 90.25 215 ALA A CA 1
ATOM 1679 C C . ALA A 1 215 ? -7.080 -9.099 7.099 1.00 90.25 215 ALA A C 1
ATOM 1681 O O . ALA A 1 215 ? -7.371 -7.923 7.280 1.00 90.25 215 ALA A O 1
ATOM 1682 N N . HIS A 1 216 ? -7.359 -10.029 8.010 1.00 78.50 216 HIS A N 1
ATOM 1683 C CA . HIS A 1 216 ? -7.998 -9.719 9.299 1.00 78.50 216 HIS A CA 1
ATOM 1684 C C . HIS A 1 216 ? -7.465 -10.567 10.458 1.00 78.50 216 HIS A C 1
ATOM 1686 O O . HIS A 1 216 ? -7.557 -10.149 11.611 1.00 78.50 216 HIS A O 1
ATOM 1692 N N . ARG A 1 217 ? -6.870 -11.723 10.135 1.00 62.12 217 ARG A N 1
ATOM 1693 C CA . ARG A 1 217 ? -6.240 -12.687 11.044 1.00 62.12 217 ARG A CA 1
ATOM 1694 C C . ARG A 1 217 ? -4.833 -13.016 10.548 1.00 62.12 217 ARG A C 1
ATOM 1696 O O . ARG A 1 217 ? -4.598 -14.079 9.994 1.00 62.12 217 ARG A O 1
ATOM 1703 N N . LEU A 1 218 ? -3.925 -12.063 10.677 1.00 43.19 218 LEU A N 1
ATOM 1704 C CA . LEU A 1 218 ? -2.500 -12.370 10.732 1.00 43.19 218 LEU A CA 1
ATOM 1705 C C . LEU A 1 218 ? -2.026 -11.757 12.046 1.00 43.19 218 LEU A C 1
ATOM 1707 O O . LEU A 1 218 ? -1.750 -10.560 12.128 1.00 43.19 218 LEU A O 1
ATOM 1711 N N . SER A 1 219 ? -2.142 -12.574 13.087 1.00 35.78 219 SER A N 1
ATOM 1712 C CA . SER A 1 219 ? -1.542 -12.420 14.408 1.00 35.78 219 SER A CA 1
ATOM 1713 C C . SER A 1 219 ? -0.670 -13.639 14.616 1.00 35.78 219 SER A C 1
ATOM 1715 O O . SER A 1 219 ? -1.234 -14.737 14.391 1.00 35.78 219 SER A O 1
#

Foldseek 3Di:
DQEEEEEDQQQDQDQDNDPPDDCVVPVGKYKYQHHAQDWDDDPRDIDTDGDIHTPPDDAADFDPADAFDVRQDQDDLEDAKAAFFDQDSCQQNLQRLLVVVVLHPDGDRGCHPSSLSSLQVLCVVLVHDSPSMDALQNQLQSLLDDDDDQKDDQRAFDDNQLSLQSSLSSVPQHDPRRRGCHVSSLVSQCVLCVVLVNDDDSMDGPVSSVSSNNRDDDD

pLDDT: mean 90.13, std 9.47, range [35.78, 98.69]

Sequence (219 aa):
PDQMWVAWTNKKADTDAGPYLADKYWAKQRIHQFHNGTDETYGGHTINIDRNFMEVGNGWQFTADPKACGNVTMTYKTYPLLAKGSTAPQVRALQCALKQLGYKKDVTSEVGTGTINAVNAYRKKKGWSQTGKTTPGFWTALLAEGSTPYVLKYGATGERVWRLQRSLRAAGCAPIATGVFDHATERCVSQYRKSARQTGYITVTSDVWAKLRAAHRLS